Protein AF-A0A5K1DBJ1-F1 (afdb_monomer_lite)

pLDDT: mean 77.29, std 19.31, range [27.75, 97.06]

Organism: NCBI:txid210225

Foldseek 3Di:
DQVVLQVLLVVLLVQDPCCLVCLLVVLVVLLPDDFDPPPDPPDPDGSLRSSLSSLLSSCLRHVLSNLVNLLCQLLDLVHDLVSNLSSLVSLLSSLVCLLQPQPPPPPPPPPPPPDDDDDPDDDPPPDDDPDDPPQWADKDWDDDPDDPDPPDTDIDTDHDPDDDDDPDDPDDDDDDVPVVVVVPPNPNPRRNLVCLCSNQVSLLVPQPDDDVNDDCPPPSVVSVVSSLVSNVSSLVSCVPPPSSVVRVVSSVVVVVD

Structure (mmCIF, N/CA/C/O backbone):
data_AF-A0A5K1DBJ1-F1
#
_entry.id   AF-A0A5K1DBJ1-F1
#
loop_
_atom_site.group_PDB
_atom_site.id
_atom_site.type_symbol
_atom_site.label_atom_id
_atom_site.label_alt_id
_atom_site.label_comp_id
_atom_site.label_asym_id
_atom_site.label_entity_id
_atom_site.label_seq_id
_atom_site.pdbx_PDB_ins_code
_atom_site.Cartn_x
_atom_site.Cartn_y
_atom_site.Cartn_z
_atom_site.occupancy
_atom_site.B_iso_or_equiv
_atom_site.auth_seq_id
_atom_site.auth_comp_id
_atom_site.auth_asym_id
_atom_site.auth_atom_id
_atom_site.pdbx_PDB_model_num
ATOM 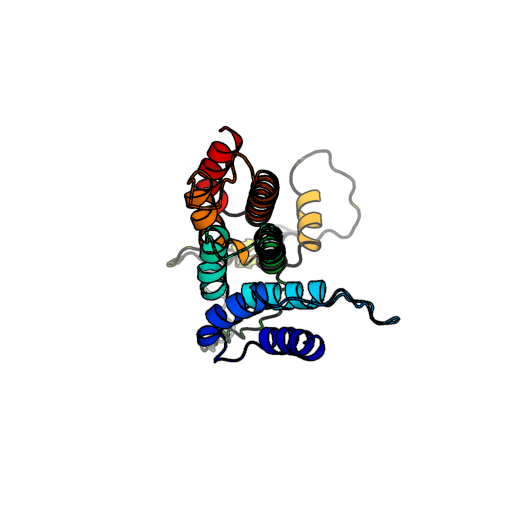1 N N . VAL A 1 1 ? 8.555 -23.357 -0.149 1.00 74.38 1 VAL A N 1
ATOM 2 C CA . VAL A 1 1 ? 7.935 -22.024 -0.358 1.00 74.38 1 VAL A CA 1
ATOM 3 C C . VAL A 1 1 ? 9.014 -20.953 -0.466 1.00 74.38 1 VAL A C 1
ATOM 5 O O . VAL A 1 1 ? 9.021 -20.213 -1.435 1.00 74.38 1 VAL A O 1
ATOM 8 N N . GLU A 1 2 ? 9.991 -20.966 0.432 1.00 75.75 2 GLU A N 1
ATOM 9 C CA . GLU A 1 2 ? 11.168 -20.077 0.513 1.00 75.75 2 GLU A CA 1
ATOM 10 C C . GLU A 1 2 ? 11.859 -19.787 -0.832 1.00 75.75 2 GLU A C 1
ATOM 12 O O . GLU A 1 2 ? 11.901 -18.645 -1.284 1.00 75.75 2 GLU A O 1
ATOM 17 N N . ARG A 1 3 ? 12.327 -20.828 -1.543 1.00 81.88 3 ARG A N 1
ATOM 18 C CA . ARG A 1 3 ? 12.974 -20.665 -2.861 1.00 81.88 3 ARG A CA 1
ATOM 19 C C . ARG A 1 3 ? 12.053 -20.021 -3.898 1.00 81.88 3 ARG A C 1
ATOM 21 O O . ARG A 1 3 ? 12.527 -19.280 -4.750 1.00 81.88 3 ARG A O 1
ATOM 28 N N . ALA A 1 4 ? 10.751 -20.295 -3.830 1.00 87.12 4 ALA A N 1
ATOM 29 C CA . ALA A 1 4 ? 9.783 -19.698 -4.744 1.00 87.12 4 ALA A CA 1
ATOM 30 C C . ALA A 1 4 ? 9.579 -18.206 -4.444 1.00 87.12 4 ALA A C 1
ATOM 32 O O . ALA A 1 4 ? 9.484 -17.432 -5.386 1.00 87.12 4 ALA A O 1
ATOM 33 N N . LEU A 1 5 ? 9.584 -17.792 -3.169 1.00 88.00 5 LEU A N 1
ATOM 34 C CA . LEU A 1 5 ? 9.505 -16.376 -2.782 1.00 88.00 5 LEU A CA 1
ATOM 35 C C . LEU A 1 5 ? 10.740 -15.593 -3.244 1.00 88.00 5 LEU A C 1
ATOM 37 O O . LEU A 1 5 ? 10.597 -14.527 -3.837 1.00 88.00 5 LEU A O 1
ATOM 41 N N . TYR A 1 6 ? 11.934 -16.159 -3.049 1.00 84.88 6 TYR A N 1
ATOM 42 C CA . TYR A 1 6 ? 13.182 -15.549 -3.516 1.00 84.88 6 TYR A CA 1
ATOM 43 C C . TYR A 1 6 ? 13.210 -15.374 -5.043 1.00 84.88 6 TYR A C 1
ATOM 45 O O . TYR A 1 6 ? 13.584 -14.326 -5.566 1.00 84.88 6 TYR A O 1
ATOM 53 N N . VAL A 1 7 ? 12.780 -16.399 -5.785 1.00 90.56 7 VAL A N 1
ATOM 54 C CA . VAL A 1 7 ? 12.699 -16.322 -7.249 1.00 90.56 7 VAL A CA 1
ATOM 55 C C . VAL A 1 7 ? 11.595 -15.359 -7.693 1.00 90.56 7 VAL A C 1
ATOM 57 O O . VAL A 1 7 ? 11.804 -14.618 -8.650 1.00 90.56 7 VAL A O 1
ATOM 60 N N . ALA A 1 8 ? 10.452 -15.324 -6.999 1.00 90.75 8 ALA A N 1
ATOM 61 C CA . ALA A 1 8 ? 9.341 -14.434 -7.324 1.00 90.75 8 ALA A CA 1
ATOM 62 C C . ALA A 1 8 ? 9.765 -12.963 -7.275 1.00 90.75 8 ALA A C 1
ATOM 64 O O . ALA A 1 8 ? 9.510 -12.240 -8.231 1.00 90.75 8 ALA A O 1
ATOM 65 N N . GLU A 1 9 ? 10.469 -12.535 -6.225 1.00 91.06 9 GLU A N 1
ATOM 66 C CA . GLU A 1 9 ? 10.997 -11.169 -6.125 1.00 91.06 9 GLU A CA 1
ATOM 67 C C . GLU A 1 9 ? 11.864 -10.803 -7.343 1.00 91.06 9 GLU A C 1
ATOM 69 O O . GLU A 1 9 ? 11.659 -9.763 -7.972 1.00 91.06 9 GLU A O 1
ATOM 74 N N . ASN A 1 10 ? 12.795 -11.684 -7.720 1.00 91.56 10 ASN A N 1
ATOM 75 C CA . ASN A 1 10 ? 13.690 -11.460 -8.856 1.00 91.56 10 ASN A CA 1
ATOM 76 C C . ASN A 1 10 ? 12.946 -11.422 -10.199 1.00 91.56 10 ASN A C 1
ATOM 78 O O . ASN A 1 10 ? 13.254 -10.583 -11.045 1.00 91.56 10 ASN A O 1
ATOM 82 N N . LEU A 1 11 ? 11.956 -12.297 -10.395 1.00 92.19 11 LEU A N 1
ATOM 83 C CA . LEU A 1 11 ? 11.128 -12.312 -11.604 1.00 92.19 11 LEU A CA 1
ATOM 84 C C . LEU A 1 11 ? 10.260 -11.058 -11.715 1.00 92.19 11 LEU A C 1
ATOM 86 O O . LEU A 1 11 ? 10.163 -10.482 -12.792 1.00 92.19 11 LEU A O 1
ATOM 90 N N . ILE A 1 12 ? 9.668 -10.608 -10.608 1.00 94.12 12 ILE A N 1
ATOM 91 C CA . ILE A 1 12 ? 8.855 -9.390 -10.576 1.00 94.12 12 ILE A CA 1
ATOM 92 C C . ILE A 1 12 ? 9.719 -8.177 -10.933 1.00 94.12 12 ILE A C 1
ATOM 94 O O . ILE A 1 12 ? 9.328 -7.383 -11.783 1.00 94.12 12 ILE A O 1
ATOM 98 N N . ARG A 1 13 ? 10.930 -8.068 -10.366 1.00 91.69 13 ARG A N 1
ATOM 99 C CA . ARG A 1 13 ? 11.861 -6.974 -10.698 1.00 91.69 13 ARG A CA 1
ATOM 100 C C . ARG A 1 13 ? 12.391 -7.019 -12.130 1.00 91.69 13 ARG A C 1
ATOM 102 O O . ARG A 1 13 ? 12.793 -5.980 -12.647 1.00 91.69 13 ARG A O 1
ATOM 109 N N . ALA A 1 14 ? 12.388 -8.186 -12.773 1.00 91.31 14 ALA A N 1
ATOM 110 C CA . ALA A 1 14 ? 12.682 -8.292 -14.199 1.00 91.31 14 ALA A CA 1
ATOM 111 C C . ALA A 1 14 ? 11.562 -7.708 -15.086 1.00 91.31 14 ALA A C 1
ATOM 113 O O . ALA A 1 14 ? 11.791 -7.530 -16.278 1.00 91.31 14 ALA A O 1
ATOM 114 N N . ALA A 1 15 ? 10.397 -7.387 -14.502 1.00 86.88 15 ALA A N 1
ATOM 115 C CA . ALA A 1 15 ? 9.249 -6.736 -15.131 1.00 86.88 15 ALA A CA 1
ATOM 116 C C . ALA A 1 15 ? 8.837 -7.370 -16.478 1.00 86.88 15 ALA A C 1
ATOM 118 O O . ALA A 1 15 ? 8.924 -6.712 -17.515 1.00 86.88 15 ALA A O 1
ATOM 119 N N . PRO A 1 16 ? 8.406 -8.648 -16.492 1.00 90.44 16 PRO A N 1
ATOM 120 C CA . PRO A 1 16 ? 7.944 -9.293 -17.716 1.00 90.44 16 PRO A CA 1
ATOM 121 C C . PRO A 1 16 ? 6.638 -8.660 -18.217 1.00 90.44 16 PRO A C 1
ATOM 123 O O . PRO A 1 16 ? 5.791 -8.261 -17.418 1.00 90.44 16 PRO A O 1
ATOM 126 N N . ASP A 1 17 ? 6.440 -8.638 -19.536 1.00 88.44 17 ASP A N 1
ATOM 127 C CA . ASP A 1 17 ? 5.293 -7.976 -20.185 1.00 88.44 17 ASP A CA 1
ATOM 128 C C . ASP A 1 17 ? 3.924 -8.513 -19.714 1.00 88.44 17 ASP A C 1
ATOM 130 O O . ASP A 1 17 ? 2.928 -7.791 -19.669 1.00 88.44 17 ASP A O 1
ATOM 134 N N . GLU A 1 18 ? 3.869 -9.787 -19.321 1.00 91.38 18 GLU A N 1
ATOM 135 C CA . GLU A 1 18 ? 2.649 -10.454 -18.851 1.00 91.38 18 GLU A CA 1
ATOM 136 C C . GLU A 1 18 ? 2.296 -10.124 -17.389 1.00 91.38 18 GLU A C 1
ATOM 138 O O . GLU A 1 18 ? 1.180 -10.412 -16.947 1.00 91.38 18 GLU A O 1
ATOM 143 N N . LEU A 1 19 ? 3.217 -9.505 -16.632 1.00 91.81 19 LEU A N 1
ATOM 144 C CA . LEU A 1 19 ? 3.073 -9.291 -15.189 1.00 91.81 19 LEU A CA 1
ATOM 145 C C . LEU A 1 19 ? 1.799 -8.519 -14.844 1.00 91.81 19 LEU A C 1
ATOM 147 O O . LEU A 1 19 ? 1.114 -8.886 -13.895 1.00 91.81 19 LEU A O 1
ATOM 151 N N . GLN A 1 20 ? 1.446 -7.505 -15.634 1.00 90.56 20 GLN A N 1
ATOM 152 C CA . GLN A 1 20 ? 0.263 -6.669 -15.407 1.00 90.56 20 GLN A CA 1
ATOM 153 C C . GLN A 1 20 ? -1.047 -7.474 -15.333 1.00 90.56 20 GLN A C 1
ATOM 155 O O . GLN A 1 20 ? -1.938 -7.135 -14.561 1.00 90.56 20 GLN A O 1
ATOM 160 N N . TYR A 1 21 ? -1.158 -8.579 -16.080 1.00 92.56 21 TYR A N 1
ATOM 161 C CA . TYR A 1 21 ? -2.373 -9.400 -16.104 1.00 92.56 21 TYR A CA 1
ATOM 162 C C . TYR A 1 21 ? -2.473 -10.346 -14.905 1.00 92.56 21 TYR A C 1
ATOM 164 O O . TYR A 1 21 ? -3.573 -10.726 -14.513 1.00 92.56 21 TYR A O 1
ATOM 172 N N . VAL A 1 22 ? -1.332 -10.721 -14.321 1.00 94.12 22 VAL A N 1
ATOM 173 C CA . VAL A 1 22 ? -1.245 -11.686 -13.211 1.00 94.12 22 VAL A CA 1
ATOM 174 C C . VAL A 1 22 ? -1.008 -10.986 -11.867 1.00 94.12 22 VAL A C 1
ATOM 176 O O . VAL A 1 22 ? -1.207 -11.585 -10.813 1.00 94.12 22 VAL A O 1
ATOM 179 N N . ALA A 1 23 ? -0.624 -9.705 -11.874 1.00 94.25 23 ALA A N 1
ATOM 180 C CA . ALA A 1 23 ? -0.226 -8.948 -10.689 1.00 94.25 23 ALA A CA 1
ATOM 181 C C . ALA A 1 23 ? -1.285 -8.968 -9.580 1.00 94.25 23 ALA A C 1
ATOM 183 O O . ALA A 1 23 ? -0.941 -9.164 -8.415 1.00 94.25 23 ALA A O 1
ATOM 184 N N . GLY A 1 24 ? -2.567 -8.825 -9.924 1.00 94.50 24 GLY A N 1
ATOM 185 C CA . GLY A 1 24 ? -3.649 -8.854 -8.939 1.00 94.50 24 GLY A CA 1
ATOM 186 C C . GLY A 1 24 ? -3.772 -10.206 -8.223 1.00 94.50 24 GLY A C 1
ATOM 187 O O . GLY A 1 24 ? -3.809 -10.266 -6.990 1.00 94.50 24 GLY A O 1
ATOM 188 N N . ASP A 1 25 ? -3.773 -11.301 -8.984 1.00 95.25 25 ASP A N 1
ATOM 189 C CA . ASP A 1 25 ? -3.854 -12.658 -8.432 1.00 95.25 25 ASP A CA 1
ATOM 190 C C . ASP A 1 25 ? -2.592 -13.020 -7.643 1.00 95.25 25 ASP A C 1
ATOM 192 O O . ASP A 1 25 ? -2.678 -13.625 -6.571 1.00 95.25 25 ASP A O 1
ATOM 196 N N . LEU A 1 26 ? -1.424 -12.589 -8.126 1.00 94.94 26 LEU A N 1
ATOM 197 C CA . LEU A 1 26 ? -0.148 -12.780 -7.448 1.00 94.94 26 LEU A CA 1
ATOM 198 C C . LEU A 1 26 ? -0.097 -12.021 -6.116 1.00 94.94 26 LEU A C 1
ATOM 200 O O . LEU A 1 26 ? 0.307 -12.601 -5.109 1.00 94.94 26 LEU A O 1
ATOM 204 N N . ALA A 1 27 ? -0.561 -10.767 -6.076 1.00 95.69 27 ALA A N 1
ATOM 205 C CA . ALA A 1 27 ? -0.650 -9.980 -4.846 1.00 95.69 27 ALA A CA 1
ATOM 206 C C . ALA A 1 27 ? -1.534 -10.682 -3.808 1.00 95.69 27 ALA A C 1
ATOM 208 O O . ALA A 1 27 ? -1.134 -10.862 -2.656 1.00 95.69 27 ALA A O 1
ATOM 209 N N . LYS A 1 28 ? -2.712 -11.155 -4.231 1.00 95.62 28 LYS A N 1
ATOM 210 C CA . LYS A 1 28 ? -3.626 -11.907 -3.367 1.00 95.62 28 LYS A CA 1
ATOM 211 C C . LYS A 1 28 ? -2.985 -13.196 -2.856 1.00 95.62 28 LYS A C 1
ATOM 213 O O . LYS A 1 28 ? -3.042 -13.470 -1.658 1.00 95.62 28 LYS A O 1
ATOM 218 N N . ALA A 1 29 ? -2.357 -13.975 -3.735 1.00 94.94 29 ALA A N 1
ATOM 219 C CA . ALA A 1 29 ? -1.686 -15.213 -3.356 1.00 94.94 29 ALA A CA 1
ATOM 220 C C . ALA A 1 29 ? -0.581 -14.957 -2.321 1.00 94.94 29 ALA A C 1
ATOM 222 O O . ALA A 1 29 ? -0.574 -15.606 -1.277 1.00 94.94 29 ALA A O 1
ATOM 223 N N . LEU A 1 30 ? 0.291 -13.971 -2.564 1.00 94.69 30 LEU A N 1
ATOM 224 C CA . LEU A 1 30 ? 1.404 -13.608 -1.682 1.00 94.69 30 LEU A CA 1
ATOM 225 C C . LEU A 1 30 ? 0.944 -13.158 -0.287 1.00 94.69 30 LEU A C 1
ATOM 227 O O . LEU A 1 30 ? 1.565 -13.547 0.699 1.00 94.69 30 LEU A O 1
ATOM 231 N N . VAL A 1 31 ? -0.162 -12.413 -0.175 1.00 95.00 31 VAL A N 1
ATOM 232 C CA . VAL A 1 31 ? -0.743 -12.018 1.128 1.00 95.00 31 VAL A CA 1
ATOM 233 C C . VAL A 1 31 ? -1.240 -13.229 1.927 1.00 95.00 31 VAL A C 1
ATOM 235 O O . VAL A 1 31 ? -1.134 -13.264 3.157 1.00 95.00 31 VAL A O 1
ATOM 238 N N . HIS A 1 32 ? -1.785 -14.238 1.245 1.00 93.06 32 HIS A N 1
ATOM 239 C CA . HIS A 1 32 ? -2.303 -15.443 1.892 1.00 93.06 32 HIS A CA 1
ATOM 240 C C . HIS A 1 32 ? -1.239 -16.520 2.145 1.00 93.06 32 HIS A C 1
ATOM 242 O O . HIS A 1 32 ? -1.510 -17.457 2.901 1.00 93.06 32 HIS A O 1
ATOM 248 N N . VAL A 1 33 ? -0.034 -16.396 1.575 1.00 91.38 33 VAL A N 1
ATOM 249 C CA . VAL A 1 33 ? 1.065 -17.329 1.847 1.00 91.38 33 VAL A CA 1
ATOM 250 C C . VAL A 1 33 ? 1.450 -17.271 3.326 1.00 91.38 33 VAL A C 1
ATOM 252 O O . VAL A 1 33 ? 1.866 -16.237 3.857 1.00 91.38 33 VAL A O 1
ATOM 255 N N . ARG A 1 34 ? 1.337 -18.423 3.992 1.00 85.31 34 ARG A N 1
ATOM 256 C CA . ARG A 1 34 ? 1.860 -18.646 5.341 1.00 85.31 34 ARG A CA 1
ATOM 257 C C . ARG A 1 34 ? 3.336 -19.017 5.225 1.00 85.31 34 ARG A C 1
ATOM 259 O O . ARG A 1 34 ? 3.672 -19.989 4.550 1.00 85.31 34 ARG A O 1
ATOM 266 N N . CYS A 1 35 ? 4.193 -18.226 5.856 1.00 79.88 35 CYS A N 1
ATOM 267 C CA . CYS A 1 35 ? 5.606 -18.543 6.014 1.00 79.88 35 CYS A CA 1
ATOM 268 C C . CYS A 1 35 ? 5.779 -19.345 7.307 1.00 79.88 35 CYS A C 1
ATOM 270 O O . CYS A 1 35 ? 5.042 -19.130 8.268 1.00 79.88 35 CYS A O 1
ATOM 272 N N . SER A 1 36 ? 6.700 -20.301 7.306 1.00 73.25 36 SER A N 1
ATOM 273 C CA . SER A 1 36 ? 7.070 -21.050 8.504 1.00 73.25 36 SER A CA 1
ATOM 274 C C . SER A 1 36 ? 8.158 -20.302 9.266 1.00 73.25 36 SER A C 1
ATOM 276 O O . SER A 1 36 ? 9.143 -19.897 8.663 1.00 73.25 36 SER A O 1
ATOM 278 N N . ASP A 1 37 ? 8.035 -20.207 10.590 1.00 61.56 37 ASP A N 1
ATOM 279 C CA . ASP A 1 37 ? 9.034 -19.566 11.468 1.00 61.56 37 ASP A CA 1
ATOM 280 C C . ASP A 1 37 ? 10.301 -20.415 11.684 1.00 61.56 37 ASP A C 1
ATOM 282 O O . ASP A 1 37 ? 11.085 -20.166 12.602 1.00 61.56 37 ASP A O 1
ATOM 286 N N . ILE A 1 38 ? 10.506 -21.460 10.878 1.00 60.12 38 ILE A N 1
ATOM 287 C CA . ILE A 1 38 ? 11.668 -22.337 11.001 1.00 60.12 38 ILE A CA 1
ATOM 288 C C . ILE A 1 38 ? 12.841 -21.617 10.343 1.00 60.12 38 ILE A C 1
ATOM 290 O O . ILE A 1 38 ? 13.174 -21.862 9.189 1.00 60.12 38 ILE A O 1
ATOM 294 N N . ALA A 1 39 ? 13.454 -20.701 11.089 1.00 57.84 39 ALA A N 1
ATOM 295 C CA . ALA A 1 39 ? 14.732 -20.124 10.717 1.00 57.84 39 ALA A CA 1
ATOM 296 C C . ALA A 1 39 ? 15.763 -21.258 10.678 1.00 57.84 39 ALA A C 1
ATOM 298 O O . ALA A 1 39 ? 16.196 -21.766 11.714 1.00 57.84 39 ALA A O 1
ATOM 299 N N . VAL A 1 40 ? 16.116 -21.699 9.473 1.00 58.44 40 VAL A N 1
ATOM 300 C CA . VAL A 1 40 ? 17.250 -22.596 9.275 1.00 58.44 40 VAL A CA 1
ATOM 301 C C . VAL A 1 40 ? 18.500 -21.824 9.694 1.00 58.44 40 VAL A C 1
ATOM 303 O O . VAL A 1 40 ? 18.749 -20.725 9.196 1.00 58.44 40 VAL A O 1
ATOM 306 N N . GLU A 1 41 ? 19.263 -22.368 10.644 1.00 50.38 41 GLU A N 1
ATOM 307 C CA . GLU A 1 41 ? 20.506 -21.756 11.118 1.00 50.38 41 GLU A CA 1
ATOM 308 C C . GLU A 1 41 ? 21.426 -21.446 9.922 1.00 50.38 41 GLU A C 1
ATOM 310 O O . GLU A 1 41 ? 21.911 -22.355 9.248 1.00 50.38 41 GLU A O 1
ATOM 315 N N . GLY A 1 42 ? 21.640 -20.155 9.641 1.00 62.12 42 GLY A N 1
ATOM 316 C CA . GLY A 1 42 ? 22.514 -19.677 8.564 1.00 62.12 42 GLY A CA 1
ATOM 317 C C . GLY A 1 42 ? 21.842 -18.854 7.459 1.00 62.12 42 GLY A C 1
ATOM 318 O O . GLY A 1 42 ? 22.565 -18.261 6.662 1.00 62.12 42 GLY A O 1
ATOM 319 N N . GLU A 1 43 ? 20.508 -18.760 7.402 1.00 60.22 43 GLU A N 1
ATOM 320 C CA . GLU A 1 43 ? 19.835 -17.808 6.502 1.00 60.22 43 GLU A CA 1
ATOM 321 C C . GLU A 1 43 ? 19.612 -16.450 7.189 1.00 60.22 43 GLU A C 1
ATOM 323 O O . GLU A 1 43 ? 18.963 -16.359 8.228 1.00 60.22 43 GLU A O 1
ATOM 328 N N . GLU A 1 44 ? 20.163 -15.380 6.602 1.00 60.16 44 GLU A N 1
ATOM 329 C CA . GLU A 1 44 ? 20.104 -14.015 7.156 1.00 60.16 44 GLU A CA 1
ATOM 330 C C . GLU A 1 44 ? 18.730 -13.341 6.980 1.00 60.16 44 GLU A C 1
ATOM 332 O O . GLU A 1 44 ? 18.414 -12.395 7.700 1.00 60.16 44 GLU A O 1
ATOM 337 N N . GLU A 1 45 ? 17.899 -13.821 6.049 1.00 67.25 45 GLU A N 1
ATOM 338 C CA . GLU A 1 45 ? 16.591 -13.231 5.746 1.00 67.25 45 GLU A CA 1
ATOM 339 C C . GLU A 1 45 ? 15.451 -14.205 6.035 1.00 67.25 45 GLU A C 1
ATOM 341 O O . GLU A 1 45 ? 15.355 -15.271 5.423 1.00 67.25 45 GLU A O 1
ATOM 346 N N . SER A 1 46 ? 14.547 -13.798 6.930 1.00 84.00 46 SER A N 1
ATOM 347 C CA . SER A 1 46 ? 13.334 -14.559 7.240 1.00 84.00 46 SER A CA 1
ATOM 348 C C . SER A 1 46 ? 12.438 -14.679 6.004 1.00 84.00 46 SER A C 1
ATOM 350 O O . SER A 1 46 ? 12.312 -13.745 5.207 1.00 84.00 46 SER A O 1
ATOM 352 N N . ASP A 1 47 ? 11.745 -15.806 5.858 1.00 83.81 47 ASP A N 1
ATOM 353 C CA . ASP A 1 47 ? 10.769 -16.013 4.785 1.00 83.81 47 ASP A CA 1
ATOM 354 C C . ASP A 1 47 ? 9.673 -14.946 4.754 1.00 83.81 47 ASP A C 1
ATOM 356 O O . ASP A 1 47 ? 9.142 -14.615 3.691 1.00 83.81 47 ASP A O 1
ATOM 360 N N . GLU A 1 48 ? 9.337 -14.374 5.910 1.00 86.94 48 GLU A N 1
ATOM 361 C CA . GLU A 1 48 ? 8.401 -13.257 5.993 1.00 86.94 48 GLU A CA 1
ATOM 362 C C . GLU A 1 48 ? 8.940 -12.002 5.304 1.00 86.94 48 GLU A C 1
ATOM 364 O O . GLU A 1 48 ? 8.189 -11.307 4.616 1.00 86.94 48 GLU A O 1
ATOM 369 N N . GLN A 1 49 ? 10.245 -11.750 5.433 1.00 88.75 49 GLN A N 1
ATOM 370 C CA . GLN A 1 49 ? 10.922 -10.629 4.785 1.00 88.75 49 GLN A CA 1
ATOM 371 C C . GLN A 1 49 ? 10.997 -10.852 3.275 1.00 88.75 49 GLN A C 1
ATOM 373 O O . GLN A 1 49 ? 10.703 -9.932 2.516 1.00 88.75 49 GLN A O 1
ATOM 378 N N . LYS A 1 50 ? 11.296 -12.077 2.819 1.00 90.31 50 LYS A N 1
ATOM 379 C CA . LYS A 1 50 ? 11.268 -12.431 1.386 1.00 90.31 50 LYS A CA 1
ATOM 380 C C . LYS A 1 50 ? 9.866 -12.218 0.795 1.00 90.31 50 LYS A C 1
ATOM 382 O O . LYS A 1 50 ? 9.723 -11.636 -0.279 1.00 90.31 50 LYS A O 1
ATOM 387 N N . ARG A 1 51 ? 8.810 -12.616 1.521 1.00 92.94 51 ARG A N 1
ATOM 388 C CA . ARG A 1 51 ? 7.405 -12.358 1.142 1.00 92.94 51 ARG A CA 1
ATOM 389 C C . ARG A 1 51 ? 7.113 -10.859 1.034 1.00 92.94 51 ARG A C 1
ATOM 391 O O . ARG A 1 51 ? 6.526 -10.432 0.043 1.00 92.94 51 ARG A O 1
ATOM 398 N N . GLN A 1 52 ? 7.518 -10.071 2.030 1.00 93.81 52 GLN A N 1
ATOM 399 C CA . GLN A 1 52 ? 7.330 -8.619 2.027 1.00 93.81 52 GLN A CA 1
ATOM 400 C C . GLN A 1 52 ? 8.063 -7.967 0.852 1.00 93.81 52 GLN A C 1
ATOM 402 O O . GLN A 1 52 ? 7.446 -7.225 0.098 1.00 93.81 52 GLN A O 1
ATOM 407 N N . LYS A 1 53 ? 9.335 -8.301 0.622 1.00 93.19 53 LYS A N 1
ATOM 408 C CA . LYS A 1 53 ? 10.117 -7.765 -0.500 1.00 93.19 53 LYS A CA 1
ATOM 409 C C . LYS A 1 53 ? 9.517 -8.104 -1.863 1.00 93.19 53 LYS A C 1
ATOM 411 O O . LYS A 1 53 ? 9.471 -7.237 -2.732 1.00 93.19 53 LYS A O 1
ATOM 416 N N . ALA A 1 54 ? 9.014 -9.327 -2.047 1.00 95.25 54 ALA A N 1
ATOM 417 C CA . ALA A 1 54 ? 8.323 -9.715 -3.276 1.00 95.25 54 ALA A CA 1
ATOM 418 C C . ALA A 1 54 ? 7.046 -8.886 -3.504 1.00 95.25 54 ALA A C 1
ATOM 420 O O . ALA A 1 54 ? 6.801 -8.421 -4.617 1.00 95.25 54 ALA A O 1
ATOM 421 N N . LEU A 1 55 ? 6.255 -8.655 -2.450 1.00 95.81 55 LEU A N 1
ATOM 422 C CA . LEU A 1 55 ? 5.071 -7.794 -2.507 1.00 95.81 55 LEU A CA 1
ATOM 423 C C . LEU A 1 55 ? 5.428 -6.328 -2.798 1.00 95.81 55 LEU A C 1
ATOM 425 O O . LEU A 1 55 ? 4.767 -5.691 -3.614 1.00 95.81 55 LEU A O 1
ATOM 429 N N . VAL A 1 56 ? 6.486 -5.800 -2.182 1.00 96.06 56 VAL A N 1
ATOM 430 C CA . VAL A 1 56 ? 6.957 -4.428 -2.419 1.00 96.06 56 VAL A CA 1
ATOM 431 C C . VAL A 1 56 ? 7.436 -4.261 -3.866 1.00 96.06 56 VAL A C 1
ATOM 433 O O . VAL A 1 56 ? 7.016 -3.325 -4.545 1.00 96.06 56 VAL A O 1
ATOM 436 N N . ALA A 1 57 ? 8.221 -5.211 -4.385 1.00 94.81 57 ALA A N 1
ATOM 437 C CA . ALA A 1 57 ? 8.644 -5.221 -5.787 1.00 94.81 57 ALA A CA 1
ATOM 438 C C . ALA A 1 57 ? 7.448 -5.243 -6.759 1.00 94.81 57 ALA A C 1
ATOM 440 O O . ALA A 1 57 ? 7.503 -4.628 -7.828 1.00 94.81 57 ALA A O 1
ATOM 441 N N . LEU A 1 58 ? 6.354 -5.917 -6.384 1.00 95.31 58 LEU A N 1
ATOM 442 C CA . LEU A 1 58 ? 5.126 -5.963 -7.177 1.00 95.31 58 LEU A CA 1
ATOM 443 C C . LEU A 1 58 ? 4.414 -4.608 -7.196 1.00 95.31 58 LEU A C 1
ATOM 445 O O . LEU A 1 58 ? 4.026 -4.147 -8.268 1.00 95.31 58 LEU A O 1
ATOM 449 N N . VAL A 1 59 ? 4.310 -3.948 -6.038 1.00 95.19 59 VAL A N 1
ATOM 450 C CA . VAL A 1 59 ? 3.745 -2.593 -5.916 1.00 95.19 59 VAL A CA 1
ATOM 451 C C . VAL A 1 59 ? 4.576 -1.568 -6.689 1.00 95.19 59 VAL A C 1
ATOM 453 O O . VAL A 1 59 ? 4.016 -0.674 -7.319 1.00 95.19 59 VAL A O 1
ATOM 456 N N . PHE A 1 60 ? 5.902 -1.709 -6.696 1.00 92.81 60 PHE A N 1
ATOM 457 C CA . PHE A 1 60 ? 6.781 -0.846 -7.482 1.00 92.81 60 PHE A CA 1
ATOM 458 C C . PHE A 1 60 ? 6.607 -1.040 -8.999 1.00 92.81 60 PHE A C 1
ATOM 460 O O . PHE A 1 60 ? 6.612 -0.061 -9.747 1.00 92.81 60 PHE A O 1
ATOM 467 N N . SER A 1 61 ? 6.454 -2.288 -9.454 1.00 92.44 61 SER A N 1
ATOM 468 C CA . SER A 1 61 ? 6.400 -2.629 -10.885 1.00 92.44 61 SER A CA 1
ATOM 469 C C . SER A 1 61 ? 5.022 -2.369 -11.506 1.00 92.44 61 SER A C 1
ATOM 471 O O . SER A 1 61 ? 4.936 -1.783 -12.584 1.00 92.44 61 SER A O 1
ATOM 473 N N . CYS A 1 62 ? 3.950 -2.770 -10.815 1.00 93.56 62 CYS A N 1
ATOM 474 C CA . CYS A 1 62 ? 2.554 -2.657 -11.259 1.00 93.56 62 CYS A CA 1
ATOM 475 C C . CYS A 1 62 ? 1.687 -2.056 -10.133 1.00 93.56 62 CYS A C 1
ATOM 477 O O . CYS A 1 62 ? 0.960 -2.784 -9.442 1.00 93.56 62 CYS A O 1
ATOM 479 N N . PRO A 1 63 ? 1.784 -0.736 -9.883 1.00 93.25 63 PRO A N 1
ATOM 480 C CA . PRO A 1 63 ? 1.132 -0.103 -8.742 1.00 93.25 63 PRO A CA 1
ATOM 481 C C . PRO A 1 63 ? -0.395 -0.172 -8.822 1.00 93.25 63 PRO A C 1
ATOM 483 O O . PRO A 1 63 ? -1.025 -0.529 -7.839 1.00 93.25 63 PRO A O 1
ATOM 486 N N . PHE A 1 64 ? -1.032 0.117 -9.958 1.00 93.94 64 PHE A N 1
ATOM 487 C CA . PHE A 1 64 ? -2.500 0.197 -10.002 1.00 93.94 64 PHE A CA 1
ATOM 488 C C . PHE A 1 64 ? -3.181 -1.151 -9.741 1.00 93.94 64 PHE A C 1
ATOM 490 O O . PHE A 1 64 ? -4.115 -1.229 -8.943 1.00 93.94 64 PHE A O 1
ATOM 497 N N . GLU A 1 65 ? -2.686 -2.212 -10.372 1.00 94.31 65 GLU A N 1
ATOM 498 C CA . GLU A 1 65 ? -3.237 -3.562 -10.283 1.00 94.31 65 GLU A CA 1
ATOM 499 C C . GLU A 1 65 ? -3.041 -4.150 -8.882 1.00 94.31 65 GLU A C 1
ATOM 501 O O . GLU A 1 65 ? -3.953 -4.754 -8.315 1.00 94.31 65 GLU A O 1
ATOM 506 N N . SER A 1 66 ? -1.860 -3.941 -8.293 1.00 94.75 66 SER A N 1
ATOM 507 C CA . SER A 1 66 ? -1.565 -4.406 -6.936 1.00 94.75 66 SER A CA 1
ATOM 508 C C . SER A 1 66 ? -2.322 -3.601 -5.872 1.00 94.75 66 SER A C 1
ATOM 510 O O . SER A 1 66 ? -2.889 -4.196 -4.954 1.00 94.75 66 SER A O 1
ATOM 512 N N . LEU A 1 67 ? -2.402 -2.270 -6.001 1.00 94.88 67 LEU A N 1
ATOM 513 C CA . LEU A 1 67 ? -3.117 -1.399 -5.062 1.00 94.88 67 LEU A CA 1
ATOM 514 C C . LEU A 1 67 ? -4.613 -1.697 -5.021 1.00 94.88 67 LEU A C 1
ATOM 516 O O . LEU A 1 67 ? -5.187 -1.758 -3.932 1.00 94.88 67 LEU A O 1
ATOM 520 N N . ASP A 1 68 ? -5.243 -1.910 -6.178 1.00 94.25 68 ASP A N 1
ATOM 521 C CA . ASP A 1 68 ? -6.668 -2.235 -6.252 1.00 94.25 68 ASP A CA 1
ATOM 522 C C . ASP A 1 68 ? -6.997 -3.506 -5.450 1.00 94.25 68 ASP A C 1
ATOM 524 O O . ASP A 1 68 ? -7.962 -3.538 -4.685 1.00 94.25 68 ASP A O 1
ATOM 528 N N . VAL A 1 69 ? -6.151 -4.536 -5.537 1.00 95.62 69 VAL A N 1
ATOM 529 C CA . VAL A 1 69 ? -6.333 -5.779 -4.776 1.00 95.62 69 VAL A CA 1
ATOM 530 C C . VAL A 1 69 ? -5.996 -5.598 -3.294 1.00 95.62 69 VAL A C 1
ATOM 532 O O . VAL A 1 69 ? -6.788 -5.990 -2.435 1.00 95.62 69 VAL A O 1
ATOM 535 N N . LEU A 1 70 ? -4.852 -4.991 -2.968 1.00 95.50 70 LEU A N 1
ATOM 536 C CA . LEU A 1 70 ? -4.385 -4.834 -1.585 1.00 95.50 70 LEU A CA 1
ATOM 537 C C . LEU A 1 70 ? -5.333 -3.968 -0.744 1.00 95.50 70 LEU A C 1
ATOM 539 O O . LEU A 1 70 ? -5.655 -4.323 0.391 1.00 95.50 70 LEU A O 1
ATOM 543 N N . THR A 1 71 ? -5.839 -2.868 -1.303 1.00 93.88 71 THR A N 1
ATOM 544 C CA . THR A 1 71 ? -6.777 -1.976 -0.601 1.00 93.88 71 THR A CA 1
ATOM 545 C C . THR A 1 71 ? -8.142 -2.632 -0.381 1.00 93.88 71 THR A C 1
ATOM 547 O O . THR A 1 71 ? -8.733 -2.474 0.688 1.00 93.88 71 THR A O 1
ATOM 550 N N . LYS A 1 72 ? -8.623 -3.451 -1.328 1.00 93.12 72 LYS A N 1
ATOM 551 C CA . LYS A 1 72 ? -9.830 -4.277 -1.137 1.00 93.12 72 LYS A CA 1
ATOM 552 C C . LYS A 1 72 ? -9.634 -5.333 -0.051 1.00 93.12 72 LYS A C 1
ATOM 554 O O . LYS A 1 72 ? -10.548 -5.572 0.738 1.00 93.12 72 LYS A O 1
ATOM 559 N N . LEU A 1 73 ? -8.456 -5.960 0.008 1.00 93.94 73 LEU A N 1
ATOM 560 C CA . LEU A 1 73 ? -8.121 -6.954 1.032 1.00 93.94 73 LEU A CA 1
ATOM 561 C C . LEU A 1 73 ? -8.020 -6.338 2.434 1.00 93.94 73 LEU A C 1
ATOM 563 O O . LEU A 1 73 ? -8.453 -6.976 3.391 1.00 93.94 73 LEU A O 1
ATOM 567 N N . LEU A 1 74 ? -7.537 -5.097 2.560 1.00 92.56 74 LEU A N 1
ATOM 568 C CA . LEU A 1 74 ? -7.423 -4.388 3.842 1.00 92.56 74 LEU A CA 1
ATOM 569 C C . LEU A 1 74 ? -8.759 -4.343 4.610 1.00 92.56 74 LEU A C 1
ATOM 571 O O . LEU A 1 74 ? -8.802 -4.639 5.806 1.00 92.56 74 LEU A O 1
ATOM 575 N N . TYR A 1 75 ? -9.854 -4.034 3.910 1.00 91.00 75 TYR A N 1
ATOM 576 C CA . TYR A 1 75 ? -11.211 -3.963 4.471 1.00 91.00 75 TYR A CA 1
ATOM 577 C C . TYR A 1 75 ? -12.017 -5.261 4.315 1.00 91.00 75 TYR A C 1
ATOM 579 O O . TYR A 1 75 ? -13.186 -5.321 4.700 1.00 91.00 75 TYR A O 1
ATOM 587 N N . SER A 1 76 ? -11.418 -6.309 3.744 1.00 91.44 76 SER A N 1
ATOM 588 C CA . SER A 1 76 ? -12.077 -7.600 3.552 1.00 91.44 76 SER A CA 1
ATOM 589 C C . SER A 1 76 ? -12.188 -8.366 4.876 1.00 91.44 76 SER A C 1
ATOM 591 O O . SER A 1 76 ? -11.246 -8.339 5.673 1.00 91.44 76 SER A O 1
ATOM 593 N N . PRO A 1 77 ? -13.278 -9.122 5.106 1.00 88.69 77 PRO A N 1
ATOM 594 C CA . PRO A 1 77 ? -13.384 -10.027 6.252 1.00 88.69 77 PRO A CA 1
ATOM 595 C C . PRO A 1 77 ? -12.457 -11.251 6.154 1.00 88.69 77 PRO A C 1
ATOM 597 O O . PRO A 1 77 ? -12.252 -11.937 7.148 1.00 88.69 77 PRO A O 1
ATOM 600 N N . ASN A 1 78 ? -11.881 -11.535 4.980 1.00 88.88 78 ASN A N 1
ATOM 601 C CA . ASN A 1 78 ? -11.117 -12.763 4.710 1.00 88.88 78 ASN A CA 1
ATOM 602 C C . ASN A 1 78 ? -9.638 -12.690 5.131 1.00 88.88 78 ASN A C 1
ATOM 604 O O . ASN A 1 78 ? -8.826 -13.502 4.685 1.00 88.88 78 ASN A O 1
ATOM 608 N N . VAL A 1 79 ? -9.271 -11.671 5.905 1.00 91.88 79 VAL A N 1
ATOM 609 C CA . VAL A 1 79 ? -7.885 -11.311 6.208 1.00 91.88 79 VAL A CA 1
ATOM 610 C C . VAL A 1 79 ? -7.735 -11.113 7.715 1.00 91.88 79 VAL A C 1
ATOM 612 O O . VAL A 1 79 ? -8.607 -10.527 8.361 1.00 91.88 79 VAL A O 1
ATOM 615 N N . ASP A 1 80 ? -6.629 -11.594 8.277 1.00 91.88 80 ASP A N 1
ATOM 616 C CA . ASP A 1 80 ? -6.317 -11.454 9.704 1.00 91.88 80 ASP A CA 1
ATOM 617 C C . ASP A 1 80 ? -5.634 -10.108 10.010 1.00 91.88 80 ASP A C 1
ATOM 619 O O . ASP A 1 80 ? -5.090 -9.450 9.122 1.00 91.88 80 ASP A O 1
ATOM 623 N N . ILE A 1 81 ? -5.577 -9.713 11.287 1.00 92.12 81 ILE A N 1
ATOM 624 C CA . ILE A 1 81 ? -4.888 -8.483 11.729 1.00 92.12 81 ILE A CA 1
ATOM 625 C C . ILE A 1 81 ? -3.426 -8.458 11.255 1.00 92.12 81 ILE A C 1
ATOM 627 O O . ILE A 1 81 ? -2.989 -7.457 10.692 1.00 92.12 81 ILE A O 1
ATOM 631 N N . SER A 1 82 ? -2.686 -9.563 11.401 1.00 92.56 82 SER A N 1
ATOM 632 C CA . SER A 1 82 ? -1.284 -9.646 10.963 1.00 92.56 82 SER A CA 1
ATOM 633 C C . SER A 1 82 ? -1.127 -9.428 9.458 1.00 92.56 82 SER A C 1
ATOM 635 O O . SER A 1 82 ? -0.187 -8.775 9.019 1.00 92.56 82 SER A O 1
ATOM 637 N N . GLN A 1 83 ? -2.072 -9.925 8.657 1.00 94.62 83 GLN A N 1
ATOM 638 C CA . GLN A 1 83 ? -2.062 -9.722 7.209 1.00 94.62 83 GLN A CA 1
ATOM 639 C C . GLN A 1 83 ? -2.443 -8.287 6.834 1.00 94.62 83 GLN A C 1
ATOM 641 O O . GLN A 1 83 ? -1.858 -7.735 5.910 1.00 94.62 83 GLN A O 1
ATOM 646 N N . ARG A 1 84 ? -3.366 -7.645 7.564 1.00 94.88 84 ARG A N 1
ATOM 647 C CA . ARG A 1 84 ? -3.651 -6.210 7.382 1.00 94.88 84 ARG A CA 1
ATOM 648 C C . ARG A 1 84 ? -2.423 -5.357 7.680 1.00 94.88 84 ARG A C 1
ATOM 650 O O . ARG A 1 84 ? -2.121 -4.449 6.914 1.00 94.88 84 ARG A O 1
ATOM 657 N N . ILE A 1 85 ? -1.697 -5.676 8.751 1.00 95.19 85 ILE A N 1
ATOM 658 C CA . ILE A 1 85 ? -0.439 -5.002 9.091 1.00 95.19 85 ILE A CA 1
ATOM 659 C C . ILE A 1 85 ? 0.600 -5.228 7.987 1.00 95.19 85 ILE A C 1
ATOM 661 O O . ILE A 1 85 ? 1.187 -4.256 7.529 1.00 95.19 85 ILE A O 1
ATOM 665 N N . LEU A 1 86 ? 0.751 -6.463 7.489 1.00 95.56 86 LEU A N 1
ATOM 666 C CA . LEU A 1 86 ? 1.628 -6.768 6.353 1.00 95.56 86 LEU A CA 1
ATOM 667 C C . LEU A 1 86 ? 1.273 -5.932 5.116 1.00 95.56 86 LEU A C 1
ATOM 669 O O . LEU A 1 86 ? 2.165 -5.366 4.496 1.00 95.56 86 LEU A O 1
ATOM 673 N N . ILE A 1 87 ? -0.014 -5.839 4.759 1.00 96.62 87 ILE A N 1
ATOM 674 C CA . ILE A 1 87 ? -0.470 -5.019 3.628 1.00 96.62 87 ILE A CA 1
ATOM 675 C C . ILE A 1 87 ? -0.061 -3.556 3.841 1.00 96.62 87 ILE A C 1
ATOM 677 O O . ILE A 1 87 ? 0.507 -2.949 2.940 1.00 96.62 87 ILE A O 1
ATOM 681 N N . LEU A 1 88 ? -0.315 -2.990 5.024 1.00 96.81 88 LEU A N 1
ATOM 682 C CA . LEU A 1 88 ? 0.029 -1.598 5.326 1.00 96.81 88 LEU A CA 1
ATOM 683 C C . LEU A 1 88 ? 1.543 -1.348 5.300 1.00 96.81 88 LEU A C 1
ATOM 685 O O . LEU A 1 88 ? 1.976 -0.327 4.768 1.00 96.81 88 LEU A O 1
ATOM 689 N N . ASP A 1 89 ? 2.344 -2.279 5.815 1.00 96.38 89 ASP A N 1
ATOM 690 C CA . ASP A 1 89 ? 3.806 -2.182 5.807 1.00 96.38 89 ASP A CA 1
ATOM 691 C C . ASP A 1 89 ? 4.355 -2.281 4.369 1.00 96.38 89 ASP A C 1
ATOM 693 O O . ASP A 1 89 ? 5.143 -1.435 3.954 1.00 96.38 89 ASP A O 1
ATOM 697 N N . VAL A 1 90 ? 3.841 -3.209 3.551 1.00 96.94 90 VAL A N 1
ATOM 698 C CA . VAL A 1 90 ? 4.170 -3.318 2.114 1.00 96.94 90 VAL A CA 1
ATOM 699 C C . VAL A 1 90 ? 3.824 -2.039 1.353 1.00 96.94 90 VAL A C 1
ATOM 701 O O . VAL A 1 90 ? 4.619 -1.573 0.539 1.00 96.94 90 VAL A O 1
ATOM 704 N N . LEU A 1 91 ? 2.644 -1.460 1.590 1.00 96.94 91 LEU A N 1
ATOM 705 C CA . LEU A 1 91 ? 2.249 -0.202 0.951 1.00 96.94 91 LEU A CA 1
ATOM 706 C C . LEU A 1 91 ? 3.162 0.952 1.379 1.00 96.94 91 LEU A C 1
ATOM 708 O O . LEU A 1 91 ? 3.464 1.825 0.568 1.00 96.94 91 LEU A O 1
ATOM 712 N N . THR A 1 92 ? 3.623 0.941 2.631 1.00 97.06 92 THR A N 1
ATOM 713 C CA . THR A 1 92 ? 4.523 1.966 3.173 1.00 97.06 92 THR A CA 1
ATOM 714 C C . THR A 1 92 ? 5.889 1.881 2.502 1.00 97.06 92 THR A C 1
ATOM 716 O O . THR A 1 92 ? 6.391 2.882 1.985 1.00 97.06 92 THR A O 1
ATOM 719 N N . ASP A 1 93 ? 6.458 0.680 2.439 1.00 96.25 93 ASP A N 1
ATOM 720 C CA . ASP A 1 93 ? 7.750 0.437 1.800 1.00 96.25 93 ASP A CA 1
ATOM 721 C C . ASP A 1 93 ? 7.684 0.671 0.287 1.00 96.25 93 ASP A C 1
ATOM 723 O O . ASP A 1 93 ? 8.575 1.303 -0.276 1.00 96.25 93 ASP A O 1
ATOM 727 N N . GLY A 1 94 ? 6.594 0.266 -0.372 1.00 95.19 94 GLY A N 1
ATOM 728 C CA . GLY A 1 94 ? 6.362 0.539 -1.792 1.00 95.19 94 GLY A CA 1
ATOM 729 C C . GLY A 1 94 ? 6.255 2.035 -2.096 1.00 95.19 94 GLY A C 1
ATOM 730 O O . GLY A 1 94 ? 6.824 2.513 -3.078 1.00 95.19 94 GLY A O 1
ATOM 731 N N . ALA A 1 95 ? 5.595 2.810 -1.228 1.00 94.94 95 ALA A N 1
ATOM 732 C CA . ALA A 1 95 ? 5.539 4.267 -1.348 1.00 94.94 95 ALA A CA 1
ATOM 733 C C . ALA A 1 95 ? 6.927 4.917 -1.202 1.00 94.94 95 ALA A C 1
ATOM 735 O O . ALA A 1 95 ? 7.245 5.875 -1.915 1.00 94.94 95 ALA A O 1
ATOM 736 N N . LEU A 1 96 ? 7.765 4.396 -0.301 1.00 94.06 96 LEU A N 1
ATOM 737 C CA . LEU A 1 96 ? 9.152 4.836 -0.137 1.00 94.06 96 LEU A CA 1
ATOM 738 C C . LEU A 1 96 ? 10.025 4.442 -1.333 1.00 94.06 96 LEU A C 1
ATOM 740 O O . LEU A 1 96 ? 10.811 5.261 -1.804 1.00 94.06 96 LEU A O 1
ATOM 744 N N . GLU A 1 97 ? 9.877 3.233 -1.868 1.00 92.25 97 GLU A N 1
ATOM 745 C CA . GLU A 1 97 ? 10.637 2.779 -3.036 1.00 92.25 97 GLU A CA 1
ATOM 746 C C . GLU A 1 97 ? 10.288 3.602 -4.288 1.00 92.25 97 GLU A C 1
ATOM 748 O O . GLU A 1 97 ? 11.178 4.019 -5.032 1.00 92.25 97 GLU A O 1
ATOM 753 N N . LEU A 1 98 ? 9.008 3.946 -4.477 1.00 91.56 98 LEU A N 1
ATOM 754 C CA . LEU A 1 98 ? 8.558 4.847 -5.545 1.00 91.56 98 LEU A CA 1
ATOM 755 C C . LEU A 1 98 ? 9.081 6.284 -5.383 1.00 91.56 98 LEU A C 1
ATOM 757 O O . LEU A 1 98 ? 9.280 6.978 -6.388 1.00 91.56 98 LEU A O 1
ATOM 761 N N . SER A 1 99 ? 9.304 6.744 -4.146 1.00 90.81 99 SER A N 1
ATOM 762 C CA . SER A 1 99 ? 9.800 8.099 -3.884 1.00 90.81 99 SER A CA 1
ATOM 763 C C . SER A 1 99 ? 11.314 8.220 -4.004 1.00 90.81 99 SER A C 1
ATOM 765 O O . SER A 1 99 ? 11.814 9.189 -4.576 1.00 90.81 99 SER A O 1
ATOM 767 N N . HIS A 1 100 ? 12.038 7.198 -3.554 1.00 84.00 100 HIS A N 1
ATOM 768 C CA . HIS A 1 100 ? 13.490 7.095 -3.648 1.00 84.00 100 HIS A CA 1
ATOM 769 C C . HIS A 1 100 ? 13.979 6.471 -4.955 1.00 84.00 100 HIS A C 1
ATOM 771 O O . HIS A 1 100 ? 15.178 6.223 -5.094 1.00 84.00 100 HIS A O 1
ATOM 777 N N . ALA A 1 101 ? 13.079 6.236 -5.915 1.00 71.31 101 ALA A N 1
ATOM 778 C CA . ALA A 1 101 ? 13.397 5.636 -7.198 1.00 71.31 101 ALA A CA 1
ATOM 779 C C . ALA A 1 101 ? 14.569 6.371 -7.871 1.00 71.31 101 ALA A C 1
ATOM 781 O O . ALA A 1 101 ? 14.426 7.448 -8.465 1.00 71.31 101 ALA A O 1
ATOM 782 N N . LYS A 1 102 ? 15.756 5.756 -7.806 1.00 58.31 102 LYS A N 1
ATOM 783 C CA . LYS A 1 102 ? 16.884 6.128 -8.656 1.00 58.31 102 LYS A CA 1
ATOM 784 C C . LYS A 1 102 ? 16.420 5.931 -10.087 1.00 58.31 102 LYS A C 1
ATOM 786 O O . LYS A 1 102 ? 15.785 4.931 -10.408 1.00 58.3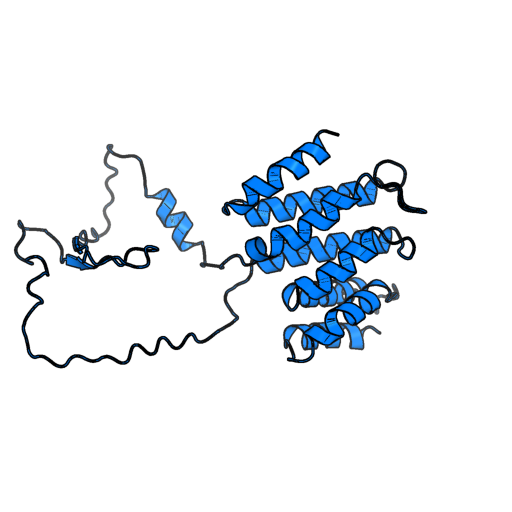1 102 LYS A O 1
ATOM 791 N N . SER A 1 103 ? 16.671 6.910 -10.948 1.00 49.81 103 SER A N 1
ATOM 792 C CA . SER A 1 103 ? 16.275 6.851 -12.355 1.00 49.81 103 SER A CA 1
ATOM 793 C C . SER A 1 103 ? 17.117 5.808 -13.110 1.00 49.81 103 SER A C 1
ATOM 795 O O . SER A 1 103 ? 17.929 6.161 -13.955 1.00 49.81 103 SER A O 1
ATOM 797 N N . THR A 1 104 ? 16.957 4.523 -12.796 1.00 42.53 104 THR A N 1
ATOM 798 C CA . THR A 1 104 ? 17.615 3.384 -13.454 1.00 42.53 104 THR A CA 1
ATOM 799 C C . THR A 1 104 ? 16.750 2.760 -14.544 1.00 42.53 104 THR A C 1
ATOM 801 O O . THR A 1 104 ? 17.245 1.956 -15.328 1.00 42.53 104 THR A O 1
ATOM 804 N N . ILE A 1 105 ? 15.492 3.185 -14.688 1.00 42.78 105 ILE A N 1
ATOM 805 C CA . ILE A 1 105 ? 14.685 2.856 -15.867 1.00 42.78 105 ILE A CA 1
ATOM 806 C C . ILE A 1 105 ? 15.112 3.803 -16.987 1.00 42.78 105 ILE A C 1
ATOM 808 O O . ILE A 1 105 ? 14.582 4.903 -17.158 1.00 42.78 105 ILE A O 1
ATOM 812 N N . GLY A 1 106 ? 16.138 3.372 -17.716 1.00 37.69 106 GLY A N 1
ATOM 813 C CA . GLY A 1 106 ? 16.527 3.937 -18.993 1.00 37.69 106 GLY A CA 1
ATOM 814 C C . GLY A 1 1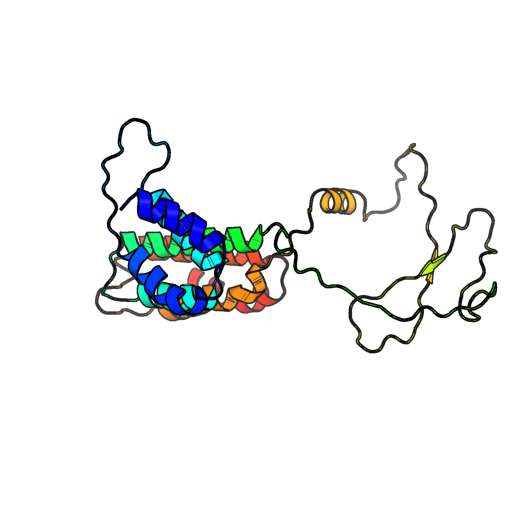06 ? 15.437 3.701 -20.030 1.00 37.69 106 GLY A C 1
ATOM 815 O O . GLY A 1 106 ? 15.568 2.831 -20.883 1.00 37.69 106 GLY A O 1
ATOM 816 N N . VAL A 1 107 ? 14.394 4.529 -20.018 1.00 35.00 107 VAL A N 1
ATOM 817 C CA . VAL A 1 107 ? 13.729 4.877 -21.272 1.00 35.00 107 VAL A CA 1
ATOM 818 C C . VAL A 1 107 ? 14.728 5.757 -22.010 1.00 35.00 107 VAL A C 1
ATOM 820 O O . VAL A 1 107 ? 14.904 6.931 -21.683 1.00 35.00 107 VAL A O 1
ATOM 823 N N . LYS A 1 108 ? 15.438 5.183 -22.985 1.00 27.75 108 LYS A N 1
ATOM 824 C CA . LYS A 1 108 ? 16.076 5.981 -24.032 1.00 27.75 108 LYS A CA 1
ATOM 825 C C . LYS A 1 108 ? 14.953 6.717 -24.760 1.00 27.75 108 LYS A C 1
ATOM 827 O O . LYS A 1 108 ? 14.411 6.209 -25.734 1.00 27.75 108 LYS A O 1
ATOM 832 N N . CYS A 1 109 ? 14.615 7.915 -24.299 1.00 29.67 109 CYS A N 1
ATOM 833 C CA . CYS A 1 109 ? 14.026 8.904 -25.178 1.00 29.67 109 CYS A CA 1
ATOM 834 C C . CYS A 1 109 ? 15.148 9.279 -26.149 1.00 29.67 109 CYS A C 1
ATOM 836 O O . CYS A 1 109 ? 16.028 10.078 -25.825 1.00 29.67 109 CYS A O 1
ATOM 838 N N . GLN A 1 110 ? 15.214 8.587 -27.288 1.00 32.09 110 GLN A N 1
ATOM 839 C CA . GLN A 1 110 ? 15.942 9.121 -28.423 1.00 32.09 110 GLN A CA 1
ATOM 840 C C . GLN A 1 110 ? 15.182 10.362 -28.863 1.00 32.09 110 GLN A C 1
ATOM 842 O O . GLN A 1 110 ? 14.210 10.277 -29.606 1.00 32.09 110 GLN A O 1
ATOM 847 N N . ASP A 1 111 ? 15.634 11.509 -28.381 1.00 29.78 111 ASP A N 1
ATOM 848 C CA . ASP A 1 111 ? 15.283 12.786 -28.968 1.00 29.78 111 ASP A CA 1
ATOM 849 C C . ASP A 1 111 ? 16.010 12.866 -30.321 1.00 29.78 111 ASP A C 1
ATOM 851 O O . ASP A 1 111 ? 17.137 13.355 -30.437 1.00 29.78 111 ASP A O 1
ATOM 855 N N . GLN A 1 112 ? 15.420 12.246 -31.348 1.00 37.72 112 GLN A N 1
ATOM 856 C CA . GLN A 1 112 ? 15.839 12.421 -32.735 1.00 37.72 112 GLN A CA 1
ATOM 857 C C . GLN A 1 112 ? 15.439 13.830 -33.180 1.00 37.72 112 GLN A C 1
ATOM 859 O O . GLN A 1 112 ? 14.463 14.023 -33.900 1.00 37.72 112 GLN A O 1
ATOM 864 N N . SER A 1 113 ? 16.221 14.833 -32.785 1.00 34.31 113 SER A N 1
ATOM 865 C CA . SER A 1 113 ? 16.196 16.139 -33.446 1.00 34.31 113 SER A CA 1
ATOM 866 C C . SER A 1 113 ? 16.951 16.045 -34.777 1.00 34.31 113 SER A C 1
ATOM 868 O O . SER A 1 113 ? 18.101 16.455 -34.927 1.00 34.31 113 SER A O 1
ATOM 870 N N . LEU A 1 114 ? 16.295 15.463 -35.782 1.00 45.00 114 LEU A N 1
ATOM 871 C CA . LEU A 1 114 ? 16.745 15.516 -37.171 1.00 45.00 114 LEU A CA 1
ATOM 872 C C . LEU A 1 114 ? 16.390 16.872 -37.793 1.00 45.00 114 LEU A C 1
ATOM 874 O O . LEU A 1 114 ? 15.448 16.945 -38.568 1.00 45.00 114 LEU A O 1
ATOM 878 N N . VAL A 1 115 ? 17.159 17.928 -37.507 1.00 35.22 115 VAL A N 1
ATOM 879 C CA . VAL A 1 115 ? 17.336 19.048 -38.454 1.00 35.22 115 VAL A CA 1
ATOM 880 C C . VAL A 1 115 ? 18.728 19.669 -38.276 1.00 35.22 115 VAL A C 1
ATOM 882 O O . VAL A 1 115 ? 18.959 20.500 -37.402 1.00 35.22 115 VAL A O 1
ATOM 885 N N . SER A 1 116 ? 19.667 19.305 -39.147 1.00 39.84 116 SER A N 1
ATOM 886 C CA . SER A 1 116 ? 20.922 20.030 -39.352 1.00 39.84 116 SER A CA 1
ATOM 887 C C . SER A 1 116 ? 20.728 21.082 -40.449 1.00 39.84 116 SER A C 1
ATOM 889 O O . SER A 1 116 ? 20.766 20.774 -41.638 1.00 39.84 116 SER A O 1
ATOM 891 N N . VAL A 1 117 ? 20.537 22.351 -40.069 1.00 44.59 117 VAL A N 1
ATOM 892 C CA . VAL A 1 117 ? 20.659 23.461 -41.028 1.00 44.59 117 VAL A CA 1
ATOM 893 C C . VAL A 1 117 ? 22.142 23.772 -41.221 1.00 44.59 117 VAL A C 1
ATOM 895 O O . VAL A 1 117 ? 22.814 24.319 -40.348 1.00 44.59 117 VAL A O 1
ATOM 898 N N . VAL A 1 118 ? 22.647 23.393 -42.391 1.00 43.00 118 VAL A N 1
ATOM 899 C CA . VAL A 1 118 ? 23.940 23.812 -42.937 1.00 43.00 118 VAL A CA 1
ATOM 900 C C . VAL A 1 118 ? 23.853 25.290 -43.327 1.00 43.00 118 VAL A C 1
ATOM 902 O O . VAL A 1 118 ? 22.954 25.681 -44.066 1.00 43.00 118 VAL A O 1
ATOM 905 N N . GLY A 1 119 ? 24.801 26.113 -42.867 1.00 40.31 119 GLY A N 1
ATOM 906 C CA . GLY A 1 119 ? 24.873 27.521 -43.263 1.00 40.31 119 GLY A CA 1
ATOM 907 C C . GLY A 1 119 ? 26.008 28.307 -42.608 1.00 40.31 119 GLY A C 1
ATOM 908 O O . GLY A 1 119 ? 25.805 29.007 -41.626 1.00 40.31 119 GLY A O 1
ATOM 909 N N . LEU A 1 120 ? 27.206 28.156 -43.167 1.00 40.19 120 LEU A N 1
ATOM 910 C CA . LEU A 1 120 ? 28.371 29.050 -43.132 1.00 40.19 120 LEU A CA 1
ATOM 911 C C . LEU A 1 120 ? 28.240 30.370 -42.317 1.00 40.19 120 LEU A C 1
ATOM 913 O O . LEU A 1 120 ? 27.669 31.358 -42.766 1.00 40.19 120 LEU A O 1
ATOM 917 N N . GLY A 1 121 ? 28.881 30.416 -41.147 1.00 52.62 121 GLY A N 1
ATOM 918 C CA . GLY A 1 121 ? 29.577 31.612 -40.646 1.00 52.62 121 GLY A CA 1
ATOM 919 C C . GLY A 1 121 ? 28.783 32.864 -40.242 1.00 52.62 121 GLY A C 1
ATOM 920 O O . GLY A 1 121 ? 29.428 33.869 -39.950 1.00 52.62 121 GLY A O 1
ATOM 921 N N . SER A 1 122 ? 27.450 32.855 -40.173 1.00 52.62 122 SER A N 1
ATOM 922 C CA . SER A 1 122 ? 26.687 34.045 -39.767 1.00 52.62 122 SER A CA 1
ATOM 923 C C . SER A 1 122 ? 25.831 33.789 -38.533 1.00 52.62 122 SER A C 1
ATOM 925 O O . SER A 1 122 ? 24.945 32.939 -38.509 1.00 52.62 122 SER A O 1
ATOM 927 N N . ARG A 1 123 ? 26.125 34.551 -37.481 1.00 55.88 123 ARG A N 1
ATOM 928 C CA . ARG A 1 123 ? 25.352 34.597 -36.242 1.00 55.88 123 ARG A CA 1
ATOM 929 C C . ARG A 1 123 ? 23.892 34.974 -36.558 1.00 55.88 123 ARG A C 1
ATOM 931 O O . ARG A 1 123 ? 23.687 35.898 -37.344 1.00 55.88 123 ARG A O 1
ATOM 938 N N . PRO A 1 124 ? 22.887 34.329 -35.935 1.00 63.34 124 PRO A N 1
ATOM 939 C CA . PRO A 1 124 ? 21.489 34.680 -36.166 1.00 63.34 124 PRO A CA 1
ATOM 940 C C . PRO A 1 124 ? 21.234 36.162 -35.858 1.00 63.34 124 PRO A C 1
ATOM 942 O O . PRO A 1 124 ? 21.749 36.676 -34.861 1.00 63.34 124 PRO A O 1
ATOM 945 N N . TRP A 1 125 ? 20.446 36.856 -36.688 1.00 58.62 125 TRP A N 1
ATOM 946 C CA . TRP A 1 125 ? 20.208 38.305 -36.559 1.00 58.62 125 TRP A CA 1
ATOM 947 C C . TRP A 1 125 ? 19.551 38.700 -35.223 1.00 58.62 125 TRP A C 1
ATOM 949 O O . TRP A 1 125 ? 19.694 39.835 -34.776 1.00 58.62 125 TRP A O 1
ATOM 959 N N . TYR A 1 126 ? 18.891 37.750 -34.558 1.00 63.00 126 TYR A N 1
ATOM 960 C CA . TYR A 1 126 ? 18.259 37.884 -33.242 1.00 63.00 126 TYR A CA 1
ATOM 961 C C . TYR A 1 126 ? 19.211 37.664 -32.050 1.00 63.00 126 TYR A C 1
ATOM 963 O O . TYR A 1 126 ? 18.833 37.924 -30.909 1.00 63.00 126 TYR A O 1
ATOM 971 N N . ALA A 1 127 ? 20.453 37.216 -32.264 1.00 68.00 127 ALA A N 1
ATOM 972 C CA . ALA A 1 127 ? 21.390 36.962 -31.169 1.00 68.00 127 ALA A CA 1
ATOM 973 C C . ALA A 1 127 ? 22.052 38.269 -30.671 1.00 68.00 127 ALA A C 1
ATOM 975 O O . ALA A 1 127 ? 22.542 39.048 -31.495 1.00 68.00 127 ALA A O 1
ATOM 976 N N . PRO A 1 128 ? 22.177 38.513 -29.351 1.00 66.12 128 PRO A N 1
ATOM 977 C CA . PRO A 1 128 ? 22.767 39.739 -28.801 1.00 66.12 128 PRO A CA 1
ATOM 978 C C . PRO A 1 128 ? 24.299 39.820 -28.932 1.00 66.12 128 PRO A C 1
ATOM 980 O O . PRO A 1 128 ? 25.008 38.813 -28.963 1.00 66.12 128 PRO A O 1
ATOM 983 N N . SER A 1 129 ? 24.834 41.048 -29.040 1.00 63.56 129 SER A N 1
ATOM 984 C CA . SER A 1 129 ? 26.263 41.307 -29.310 1.00 63.56 129 SER A CA 1
ATOM 985 C C . SER A 1 129 ? 27.182 40.892 -28.165 1.00 63.56 129 SER A C 1
ATOM 987 O O . SER A 1 129 ? 26.933 41.216 -27.003 1.00 63.56 129 SER A O 1
ATOM 989 N N . SER A 1 130 ? 28.286 40.215 -28.499 1.00 60.62 130 SER A N 1
ATOM 990 C CA . SER A 1 130 ? 29.330 39.826 -27.544 1.00 60.62 130 SER A CA 1
ATOM 991 C C . SER A 1 130 ? 30.152 41.013 -27.027 1.00 60.62 130 SER A C 1
ATOM 993 O O . SER A 1 130 ? 30.793 40.888 -25.987 1.00 60.62 130 SER A O 1
ATOM 995 N N . LYS A 1 131 ? 30.101 42.181 -27.687 1.00 61.81 131 LYS A N 1
ATOM 996 C CA . LYS A 1 131 ? 30.759 43.411 -27.217 1.00 61.81 131 LYS A CA 1
ATOM 997 C C . LYS A 1 131 ? 29.971 44.015 -26.046 1.00 61.81 131 LYS A C 1
ATOM 999 O O . LYS A 1 131 ? 28.946 44.655 -26.250 1.00 61.81 131 LYS A O 1
ATOM 1004 N N . GLY A 1 132 ? 30.430 43.767 -24.822 1.00 65.25 132 GLY A N 1
ATOM 1005 C CA . GLY A 1 132 ? 29.954 44.409 -23.592 1.00 65.25 132 GLY A CA 1
ATOM 1006 C C . GLY A 1 132 ? 31.084 45.166 -22.881 1.00 65.25 132 GLY A C 1
ATOM 1007 O O . GLY A 1 132 ? 32.230 45.088 -23.327 1.00 65.25 132 GLY A O 1
ATOM 1008 N N . PRO A 1 133 ? 30.790 45.895 -21.790 1.00 67.44 133 PRO A N 1
ATOM 1009 C CA . PRO A 1 133 ? 31.819 46.533 -20.967 1.00 67.44 133 PRO A CA 1
ATOM 1010 C C . PRO A 1 133 ? 32.859 45.510 -20.480 1.00 67.44 133 PRO A C 1
ATOM 1012 O O . PRO A 1 133 ? 32.556 44.321 -20.340 1.00 67.44 133 PRO A O 1
ATOM 1015 N N . ALA A 1 134 ? 34.092 45.970 -20.246 1.00 61.28 134 ALA A N 1
ATOM 1016 C CA . ALA A 1 134 ? 35.217 45.112 -19.875 1.00 61.28 134 ALA A CA 1
ATOM 1017 C C . ALA A 1 134 ? 34.866 44.229 -18.659 1.00 61.28 134 ALA A C 1
ATOM 1019 O O . ALA A 1 134 ? 34.536 44.737 -17.590 1.00 61.28 134 ALA A O 1
ATOM 1020 N N . GLY A 1 135 ? 34.904 42.903 -18.841 1.00 65.94 135 GLY A N 1
ATOM 1021 C CA . GLY A 1 135 ? 34.542 41.911 -17.818 1.00 65.94 135 GLY A CA 1
ATOM 1022 C C . GLY A 1 135 ? 33.162 41.254 -17.981 1.00 65.94 135 GLY A C 1
ATOM 1023 O O . GLY A 1 135 ? 32.823 40.368 -17.197 1.00 65.94 135 GLY A O 1
ATOM 1024 N N . ALA A 1 136 ? 32.368 41.634 -18.988 1.00 65.00 136 ALA A N 1
ATOM 1025 C CA . ALA A 1 136 ? 31.105 40.963 -19.290 1.00 65.00 136 ALA A CA 1
ATOM 1026 C C . ALA A 1 136 ? 31.335 39.576 -19.924 1.00 65.00 136 ALA A C 1
ATOM 1028 O O . ALA A 1 136 ? 32.036 39.452 -20.927 1.00 65.00 136 ALA A O 1
ATOM 1029 N N . GLY A 1 137 ? 30.717 38.535 -19.360 1.00 69.94 137 GLY A N 1
ATOM 1030 C CA . GLY A 1 137 ? 30.826 37.174 -19.886 1.00 69.94 137 GLY A CA 1
ATOM 1031 C C . GLY A 1 137 ? 29.971 36.907 -21.136 1.00 69.94 137 GLY A C 1
ATOM 1032 O O . GLY A 1 137 ? 29.153 37.751 -21.536 1.00 69.94 137 GLY A O 1
ATOM 1033 N N . PRO A 1 138 ? 30.168 35.735 -21.773 1.00 76.12 138 PRO A N 1
ATOM 1034 C CA . PRO A 1 138 ? 29.479 35.353 -23.003 1.00 76.12 138 PRO A CA 1
ATOM 1035 C C . PRO A 1 138 ? 27.978 35.123 -22.771 1.00 76.12 138 PRO A C 1
ATOM 1037 O O . PRO A 1 138 ? 27.560 34.701 -21.691 1.00 76.12 138 PRO A O 1
ATOM 1040 N N . TRP A 1 139 ? 27.165 35.387 -23.797 1.00 74.31 139 TRP A N 1
ATOM 1041 C CA . TRP A 1 139 ? 25.725 35.114 -23.781 1.00 74.31 139 TRP A CA 1
ATOM 1042 C C . TRP A 1 139 ? 25.447 33.605 -23.786 1.00 74.31 139 TRP A C 1
ATOM 1044 O O . TRP A 1 139 ? 26.101 32.848 -24.504 1.00 74.31 139 TRP A O 1
ATOM 1054 N N . LYS A 1 140 ? 24.478 33.172 -22.980 1.00 80.69 140 LYS A N 1
ATOM 1055 C CA . LYS A 1 140 ? 23.918 31.820 -22.942 1.00 80.69 140 LYS A CA 1
ATOM 1056 C C . LYS A 1 140 ? 22.421 31.922 -23.211 1.00 80.69 140 LYS A C 1
ATOM 1058 O O . LYS A 1 140 ? 21.741 32.738 -22.597 1.00 80.69 140 LYS A O 1
ATOM 1063 N N . GLU A 1 141 ? 21.930 31.112 -24.133 1.00 73.62 141 GLU A N 1
ATOM 1064 C CA . GLU A 1 141 ? 20.497 30.984 -24.391 1.00 73.62 141 GLU A CA 1
ATOM 1065 C C . GLU A 1 141 ? 19.827 30.220 -23.244 1.00 73.62 141 GLU A C 1
ATOM 1067 O O . GLU A 1 141 ? 20.392 29.246 -22.730 1.00 73.62 141 GLU A O 1
ATOM 1072 N N . ILE A 1 142 ? 18.666 30.705 -22.807 1.00 71.06 142 ILE A N 1
ATOM 1073 C CA . ILE A 1 142 ? 17.851 30.074 -21.772 1.00 71.06 142 ILE A CA 1
ATOM 1074 C C . ILE A 1 142 ? 16.697 29.370 -22.475 1.00 71.06 142 ILE A C 1
ATOM 1076 O O . ILE A 1 142 ? 15.883 30.017 -23.128 1.00 71.06 142 ILE A O 1
ATOM 1080 N N . SER A 1 143 ? 16.610 28.055 -22.314 1.00 63.03 143 SER A N 1
ATOM 1081 C CA . SER A 1 143 ? 15.394 27.306 -22.606 1.00 63.03 143 SER A CA 1
ATOM 1082 C C . SER A 1 143 ? 14.417 27.494 -21.441 1.00 63.03 143 SER A C 1
ATOM 1084 O O . SER A 1 143 ? 14.725 27.130 -20.306 1.00 63.03 143 SER A O 1
ATOM 1086 N N . GLU A 1 144 ? 13.264 28.115 -21.693 1.00 57.91 144 GLU A N 1
ATOM 1087 C CA . GLU A 1 144 ? 12.189 28.210 -20.700 1.00 57.91 144 GLU A CA 1
ATOM 1088 C C . GLU A 1 144 ? 11.506 26.846 -20.539 1.00 57.91 144 GLU A C 1
ATOM 1090 O O . GLU A 1 144 ? 11.204 26.166 -21.519 1.00 57.91 144 GLU A O 1
ATOM 1095 N N . THR A 1 145 ? 11.261 26.442 -19.295 1.00 55.66 145 THR A N 1
ATOM 1096 C CA . THR A 1 145 ? 10.398 25.304 -18.965 1.00 55.66 145 THR A CA 1
ATOM 1097 C C . THR A 1 145 ? 8.934 25.754 -18.987 1.00 55.66 145 THR A C 1
ATOM 1099 O O . THR A 1 145 ? 8.568 26.673 -18.258 1.00 55.66 145 THR A O 1
ATOM 1102 N N . ASP A 1 146 ? 8.132 25.074 -19.810 1.00 55.44 146 ASP A N 1
ATOM 1103 C CA . ASP A 1 146 ? 6.661 25.043 -19.850 1.00 55.44 146 ASP A CA 1
ATOM 1104 C C . ASP A 1 146 ? 5.885 26.295 -20.289 1.00 55.44 146 ASP A C 1
ATOM 1106 O O . ASP A 1 146 ? 5.048 26.835 -19.572 1.00 55.44 146 ASP A O 1
ATOM 1110 N N . THR A 1 147 ? 6.015 26.657 -21.566 1.00 47.12 147 THR A N 1
ATOM 1111 C CA . THR A 1 147 ? 4.862 27.142 -22.350 1.00 47.12 147 THR A CA 1
ATOM 1112 C C . THR A 1 147 ? 4.964 26.614 -23.779 1.00 47.12 147 THR A C 1
ATOM 1114 O O . THR A 1 147 ? 5.965 26.821 -24.459 1.00 47.12 147 THR A O 1
ATOM 1117 N N . LEU A 1 148 ? 3.919 25.928 -24.253 1.00 52.53 148 LEU A N 1
ATOM 1118 C CA . LEU A 1 148 ? 3.897 25.205 -25.538 1.00 52.53 148 LEU A CA 1
ATOM 1119 C C . LEU A 1 148 ? 4.037 26.088 -26.800 1.00 52.53 148 LEU A C 1
ATOM 1121 O O . LEU A 1 148 ? 4.034 25.554 -27.904 1.00 52.53 148 LEU A O 1
ATOM 1125 N N . LEU A 1 149 ? 4.191 27.412 -26.671 1.00 56.25 149 LEU A N 1
ATOM 1126 C CA . LEU A 1 149 ? 4.403 28.352 -27.780 1.00 56.25 149 LEU A CA 1
ATOM 1127 C C . LEU A 1 149 ? 5.294 29.544 -27.361 1.00 56.25 149 LEU A C 1
ATOM 1129 O O . LEU A 1 149 ? 4.903 30.703 -27.496 1.00 56.25 149 LEU A O 1
ATOM 1133 N N . SER A 1 150 ? 6.499 29.289 -26.840 1.00 51.53 150 SER A N 1
ATOM 1134 C CA . SER A 1 150 ? 7.482 30.358 -26.591 1.00 51.53 150 SER A CA 1
ATOM 1135 C C . SER A 1 150 ? 8.235 30.704 -27.886 1.00 51.53 150 SER A C 1
ATOM 1137 O O . SER A 1 150 ? 9.138 29.989 -28.309 1.00 51.53 150 SER A O 1
ATOM 1139 N N . TRP A 1 151 ? 7.837 31.790 -28.560 1.00 54.44 151 TRP A N 1
ATOM 1140 C CA . TRP A 1 151 ? 8.540 32.353 -29.734 1.00 54.44 151 TRP A CA 1
ATOM 1141 C C . TRP A 1 151 ? 9.604 33.402 -29.357 1.00 54.44 151 TRP A C 1
ATOM 1143 O O . TRP A 1 151 ? 10.170 34.069 -30.224 1.00 54.44 151 TRP A O 1
ATOM 1153 N N . SER A 1 152 ? 9.897 33.575 -28.066 1.00 59.25 152 SER A N 1
ATOM 1154 C CA . SER A 1 152 ? 10.885 34.543 -27.589 1.00 59.25 152 SER A CA 1
ATOM 1155 C C . SER A 1 152 ? 12.200 33.860 -27.220 1.00 59.25 152 SER A C 1
ATOM 1157 O O . SER A 1 152 ? 12.320 33.268 -26.150 1.00 59.25 152 SER A O 1
ATOM 1159 N N . HIS A 1 153 ? 13.220 34.000 -28.070 1.00 63.47 153 HIS A N 1
ATOM 1160 C CA . HIS A 1 153 ? 14.593 33.643 -27.708 1.00 63.47 153 HIS A CA 1
ATOM 1161 C C . HIS A 1 153 ? 15.089 34.567 -26.583 1.00 63.47 153 HIS A C 1
ATOM 1163 O O . HIS A 1 153 ? 15.262 35.772 -26.788 1.00 63.47 153 HIS A O 1
ATOM 1169 N N . ARG A 1 154 ? 15.318 34.014 -25.384 1.00 68.00 154 ARG A N 1
ATOM 1170 C CA . ARG A 1 154 ? 15.831 34.754 -24.221 1.00 68.00 154 ARG A CA 1
ATOM 1171 C C . ARG A 1 154 ? 17.300 34.401 -23.979 1.00 68.00 154 ARG A C 1
ATOM 1173 O O . ARG A 1 154 ? 17.659 33.236 -23.826 1.00 68.00 154 ARG A O 1
ATOM 1180 N N . TYR A 1 155 ? 18.155 35.419 -23.896 1.00 74.94 155 TYR A N 1
ATOM 1181 C CA . TYR A 1 155 ? 19.591 35.262 -23.646 1.00 74.94 155 TYR A CA 1
ATOM 1182 C C . TYR A 1 155 ? 19.993 35.930 -22.327 1.00 74.94 155 TYR A C 1
ATOM 1184 O O . TYR A 1 155 ? 19.621 37.073 -22.069 1.00 74.94 155 TYR A O 1
ATOM 1192 N N . GLU A 1 156 ? 20.817 35.258 -21.524 1.00 76.50 156 GLU A N 1
ATOM 1193 C CA . GLU A 1 156 ? 21.406 35.795 -20.289 1.00 76.50 156 GLU A CA 1
ATOM 1194 C C . GLU A 1 156 ? 22.936 35.659 -20.312 1.00 76.50 156 GLU A C 1
ATOM 1196 O O . GLU A 1 156 ? 23.493 34.757 -20.939 1.00 76.50 156 GLU A O 1
ATOM 1201 N N . ARG A 1 157 ? 23.665 36.585 -19.677 1.00 74.69 157 ARG A N 1
ATOM 1202 C CA . ARG A 1 157 ? 25.136 36.533 -19.643 1.00 74.69 157 ARG A CA 1
ATOM 1203 C C . ARG A 1 157 ? 25.619 35.537 -18.595 1.00 74.69 157 ARG A C 1
ATOM 1205 O O . ARG A 1 157 ? 25.216 35.603 -17.438 1.00 74.69 157 ARG A O 1
ATOM 1212 N N . LYS A 1 158 ? 26.579 34.685 -18.964 1.00 66.88 158 LYS A N 1
ATOM 1213 C CA . LYS A 1 158 ? 27.320 33.875 -17.989 1.00 66.88 158 LYS A CA 1
ATOM 1214 C C . LYS A 1 158 ? 28.169 34.799 -17.121 1.00 66.88 158 LYS A C 1
ATOM 1216 O O . LYS A 1 158 ? 29.019 35.523 -17.635 1.00 66.88 158 LYS A O 1
ATOM 1221 N N . LEU A 1 159 ? 27.955 34.773 -15.811 1.00 63.28 159 LEU A N 1
ATOM 1222 C CA . LEU A 1 159 ? 28.834 35.462 -14.871 1.00 63.28 159 LEU A CA 1
ATOM 1223 C C . LEU A 1 159 ? 30.173 34.710 -14.777 1.00 63.28 159 LEU A C 1
ATOM 1225 O O . LEU A 1 159 ? 30.174 33.477 -14.810 1.00 63.28 159 LEU A O 1
ATOM 1229 N N . PRO A 1 160 ? 31.316 35.410 -14.671 1.00 62.00 160 PRO A N 1
ATOM 1230 C CA . PRO A 1 160 ? 32.600 34.748 -14.490 1.00 62.00 160 PRO A CA 1
ATOM 1231 C C . PRO A 1 160 ? 32.598 33.960 -13.177 1.00 62.00 160 PRO A C 1
ATOM 1233 O O . PRO A 1 160 ? 32.289 34.499 -12.111 1.00 62.00 160 PRO A O 1
ATOM 1236 N N . THR A 1 161 ? 32.977 32.684 -13.240 1.00 54.94 161 THR A N 1
ATOM 1237 C CA . THR A 1 161 ? 33.266 31.879 -12.051 1.00 54.94 161 THR A CA 1
ATOM 1238 C C . THR A 1 161 ? 34.513 32.460 -11.391 1.00 54.94 161 THR A C 1
ATOM 1240 O O . THR A 1 161 ? 35.628 32.266 -11.875 1.00 54.94 161 THR A O 1
ATOM 1243 N N . LYS A 1 162 ? 34.343 33.245 -10.322 1.00 53.81 162 LYS A N 1
ATOM 1244 C CA . LYS A 1 162 ? 35.477 33.779 -9.558 1.00 53.81 162 LYS A CA 1
ATOM 1245 C C . LYS A 1 162 ? 36.308 32.621 -9.002 1.00 53.81 162 LYS A C 1
ATOM 1247 O O . LYS A 1 162 ? 35.783 31.783 -8.272 1.00 53.81 162 LYS A O 1
ATOM 1252 N N . SER A 1 163 ? 37.606 32.621 -9.299 1.00 48.59 163 SER A N 1
ATOM 1253 C CA . SER A 1 163 ? 38.586 31.780 -8.619 1.00 48.59 163 SER A CA 1
ATOM 1254 C C . SER A 1 163 ? 38.613 32.126 -7.127 1.00 48.59 163 SER A C 1
ATOM 1256 O O . SER A 1 163 ? 38.749 33.286 -6.738 1.00 48.59 163 SER A O 1
ATOM 1258 N N . VAL A 1 164 ? 38.427 31.085 -6.326 1.00 50.84 164 VAL A N 1
ATOM 1259 C CA . VAL A 1 164 ? 38.465 30.970 -4.865 1.00 50.84 164 VAL A CA 1
ATOM 1260 C C . VAL A 1 164 ? 39.319 32.035 -4.153 1.00 50.84 164 VAL A C 1
ATOM 1262 O O . VAL A 1 164 ? 40.509 31.862 -3.943 1.00 50.84 164 VAL A O 1
ATOM 1265 N N . HIS A 1 165 ? 38.670 33.109 -3.699 1.00 47.62 165 HIS A N 1
ATOM 1266 C CA . HIS A 1 165 ? 38.920 33.752 -2.403 1.00 47.62 165 HIS A CA 1
ATOM 1267 C C . HIS A 1 165 ? 37.640 34.486 -1.990 1.00 47.62 165 HIS A C 1
ATOM 1269 O O . HIS A 1 165 ? 37.403 35.653 -2.307 1.00 47.62 165 HIS A O 1
ATOM 1275 N N . LEU A 1 166 ? 36.768 33.749 -1.305 1.00 49.38 166 LEU A N 1
ATOM 1276 C CA . LEU A 1 166 ? 35.536 34.263 -0.720 1.00 49.38 166 LEU A CA 1
ATOM 1277 C C . LEU A 1 166 ? 35.882 35.112 0.512 1.00 49.38 166 LEU A C 1
ATOM 1279 O O . LEU A 1 166 ? 35.852 34.625 1.638 1.00 49.38 166 LEU A O 1
ATOM 1283 N N . LYS A 1 167 ? 36.197 36.400 0.332 1.00 56.50 167 LYS A N 1
ATOM 1284 C CA . LYS A 1 167 ? 35.986 37.360 1.424 1.00 56.50 167 LYS A CA 1
ATOM 1285 C C . LYS A 1 167 ? 34.485 37.618 1.512 1.00 56.50 167 LYS A C 1
ATOM 1287 O O . LYS A 1 167 ? 33.889 38.149 0.577 1.00 56.50 167 LYS A O 1
ATOM 1292 N N . MET A 1 168 ? 33.889 37.181 2.619 1.00 51.19 168 MET A N 1
ATOM 1293 C CA . MET A 1 168 ? 32.465 37.309 2.925 1.00 51.19 168 MET A CA 1
ATOM 1294 C C . MET A 1 168 ? 32.048 38.789 2.858 1.00 51.19 168 MET A C 1
ATOM 1296 O O . MET A 1 168 ? 32.396 39.587 3.728 1.00 51.19 168 MET A O 1
ATOM 1300 N N . GLY A 1 169 ? 31.337 39.179 1.801 1.00 57.25 169 GLY A N 1
ATOM 1301 C CA . GLY A 1 169 ? 30.705 40.493 1.716 1.00 57.25 169 GLY A CA 1
ATOM 1302 C C . GLY A 1 169 ? 29.456 40.540 2.597 1.00 57.25 169 GLY A C 1
ATOM 1303 O O . GLY A 1 169 ? 28.713 39.567 2.674 1.00 57.25 169 GLY A O 1
ATOM 1304 N N . LYS A 1 170 ? 29.200 41.675 3.256 1.00 60.00 170 LYS A N 1
ATOM 1305 C CA . LYS A 1 170 ? 28.072 41.852 4.194 1.00 60.00 170 LYS A CA 1
ATOM 1306 C C . LYS A 1 170 ? 26.717 42.138 3.523 1.00 60.00 170 LYS A C 1
ATOM 1308 O O . LYS A 1 170 ? 25.778 42.526 4.211 1.00 60.00 170 LYS A O 1
ATOM 1313 N N . SER A 1 171 ? 26.583 41.974 2.206 1.00 64.25 171 SER A N 1
ATOM 1314 C CA . SER A 1 171 ? 25.335 42.288 1.503 1.00 64.25 171 SER A CA 1
ATOM 1315 C C . SER A 1 171 ? 24.859 41.131 0.631 1.00 64.25 171 SER A C 1
ATOM 1317 O O . SER A 1 171 ? 25.566 40.712 -0.282 1.00 64.25 171 SER A O 1
ATOM 1319 N N . ARG A 1 172 ? 23.621 40.707 0.938 1.00 55.69 172 ARG A N 1
ATOM 1320 C CA . ARG A 1 172 ? 22.757 39.666 0.338 1.00 55.69 172 ARG A CA 1
ATOM 1321 C C . ARG A 1 172 ? 23.139 38.227 0.714 1.00 55.69 172 ARG A C 1
ATOM 1323 O O . ARG A 1 172 ? 24.190 37.741 0.328 1.00 55.69 172 ARG A O 1
ATOM 1330 N N . ARG A 1 173 ? 22.414 37.548 1.629 1.00 60.75 173 ARG A N 1
ATOM 1331 C CA . ARG A 1 173 ? 20.985 37.114 1.643 1.00 60.75 173 ARG A CA 1
ATOM 1332 C C . ARG A 1 173 ? 20.609 36.457 0.312 1.00 60.75 173 ARG A C 1
ATOM 1334 O O . ARG A 1 173 ? 20.618 37.144 -0.698 1.00 60.75 173 ARG A O 1
ATOM 1341 N N . TRP A 1 174 ? 20.200 35.190 0.374 1.00 52.31 174 TRP A N 1
ATOM 1342 C CA . TRP A 1 174 ? 19.849 34.284 -0.732 1.00 52.31 174 TRP A CA 1
ATOM 1343 C C . TRP A 1 174 ? 21.061 33.658 -1.451 1.00 52.31 174 TRP A C 1
ATOM 1345 O O . TRP A 1 174 ? 21.759 34.321 -2.209 1.00 52.31 174 TRP A O 1
ATOM 1355 N N . GLY A 1 175 ? 21.284 32.351 -1.238 1.00 56.50 175 GLY A N 1
ATOM 1356 C CA . GLY A 1 175 ? 21.784 31.490 -2.322 1.00 56.50 175 GLY A CA 1
ATOM 1357 C C . GLY A 1 175 ? 22.820 30.405 -2.012 1.00 56.50 175 GLY A C 1
ATOM 1358 O O . GLY A 1 175 ? 22.740 29.337 -2.607 1.00 56.50 175 GLY A O 1
ATOM 1359 N N . SER A 1 176 ? 23.777 30.586 -1.102 1.00 47.59 176 SER A N 1
ATOM 1360 C CA . SER A 1 176 ? 24.904 29.629 -1.014 1.00 47.59 176 SER A CA 1
ATOM 1361 C C . SER A 1 176 ? 24.545 28.296 -0.349 1.00 47.59 176 SER A C 1
ATOM 1363 O O . SER A 1 176 ? 25.121 27.265 -0.689 1.00 47.59 176 SER A O 1
ATOM 1365 N N . GLN A 1 177 ? 23.559 28.285 0.549 1.00 50.22 177 GLN A N 1
ATOM 1366 C CA . GLN A 1 177 ? 23.061 27.047 1.154 1.00 50.22 177 GLN A CA 1
ATOM 1367 C C . GLN A 1 177 ? 22.107 26.285 0.218 1.00 50.22 177 GLN A C 1
ATOM 1369 O O . GLN A 1 177 ? 22.025 25.067 0.297 1.00 50.22 177 GLN A O 1
ATOM 1374 N N . SER A 1 178 ? 21.469 26.985 -0.729 1.00 48.94 178 SER A N 1
ATOM 1375 C CA . SER A 1 178 ? 20.566 26.390 -1.725 1.00 48.94 178 SER A CA 1
ATOM 1376 C C . SER A 1 178 ? 21.316 25.585 -2.791 1.00 48.94 178 SER A C 1
ATOM 1378 O O . SER A 1 178 ? 20.806 24.576 -3.261 1.00 48.94 178 SER A O 1
ATOM 1380 N N . LEU A 1 179 ? 22.537 25.996 -3.155 1.00 45.56 179 LEU A N 1
ATOM 1381 C CA . LEU A 1 179 ? 23.356 25.289 -4.150 1.00 45.56 179 LEU A CA 1
ATOM 1382 C C . LEU A 1 179 ? 23.982 24.000 -3.592 1.00 45.56 179 LEU A C 1
ATOM 1384 O O . LEU A 1 179 ? 24.037 23.001 -4.298 1.00 45.56 179 LEU A O 1
ATOM 1388 N N . LYS A 1 180 ? 24.366 23.981 -2.307 1.00 46.62 180 LYS A N 1
ATOM 1389 C CA . LYS A 1 180 ? 24.867 22.762 -1.639 1.00 46.62 180 LYS A CA 1
ATOM 1390 C C . LYS A 1 180 ? 23.786 21.697 -1.430 1.00 46.62 180 LYS A C 1
ATOM 1392 O O . LYS A 1 180 ? 24.100 20.515 -1.408 1.00 46.62 180 LYS A O 1
ATOM 1397 N N . ILE A 1 181 ? 22.525 22.107 -1.284 1.00 50.16 181 ILE A N 1
ATOM 1398 C CA . ILE A 1 181 ? 21.381 21.183 -1.235 1.00 50.16 181 ILE A CA 1
ATOM 1399 C C . ILE A 1 181 ? 21.136 20.562 -2.621 1.00 50.16 181 ILE A C 1
ATOM 1401 O O . ILE A 1 181 ? 20.796 19.388 -2.710 1.00 50.16 181 ILE A O 1
ATOM 1405 N N . HIS A 1 182 ? 21.381 21.314 -3.699 1.00 44.16 182 HIS A N 1
ATOM 1406 C CA . HIS A 1 182 ? 21.215 20.830 -5.072 1.00 44.16 182 HIS A CA 1
ATOM 1407 C C . HIS A 1 182 ? 22.298 19.845 -5.540 1.00 44.16 182 HIS A C 1
ATOM 1409 O O . HIS A 1 182 ? 21.992 19.000 -6.371 1.00 44.16 182 HIS A O 1
ATOM 1415 N N . GLU A 1 183 ? 23.533 19.912 -5.028 1.00 41.81 183 GLU A N 1
ATOM 1416 C CA . GLU A 1 183 ? 24.600 18.962 -5.409 1.00 41.81 183 GLU A CA 1
ATOM 1417 C C . GLU A 1 183 ? 24.415 17.559 -4.806 1.00 41.81 183 GLU A C 1
ATOM 1419 O O . GLU A 1 183 ? 24.926 16.593 -5.362 1.00 41.81 183 GLU A O 1
ATOM 1424 N N . ASN A 1 184 ? 23.675 17.433 -3.697 1.00 39.28 184 ASN A N 1
ATOM 1425 C CA . ASN A 1 184 ? 23.418 16.149 -3.026 1.00 39.28 184 ASN A CA 1
ATOM 1426 C C . ASN A 1 184 ? 22.015 15.583 -3.316 1.00 39.28 184 ASN A C 1
ATOM 1428 O O . ASN A 1 184 ? 21.677 14.479 -2.897 1.00 39.28 184 ASN A O 1
ATOM 1432 N N . LEU A 1 185 ? 21.185 16.342 -4.034 1.00 47.44 185 LEU A N 1
ATOM 1433 C CA . LEU A 1 185 ? 19.944 15.845 -4.598 1.00 47.44 185 LEU A CA 1
ATOM 1434 C C . LEU A 1 185 ? 20.297 15.244 -5.960 1.00 47.44 185 LEU A C 1
ATOM 1436 O O . LEU A 1 185 ? 20.125 15.888 -6.995 1.00 47.44 185 LEU A O 1
ATOM 1440 N N . GLU A 1 186 ? 20.815 14.007 -5.969 1.00 45.47 186 GLU A N 1
ATOM 1441 C CA . GLU A 1 186 ? 20.638 13.152 -7.147 1.00 45.47 186 GLU A CA 1
ATOM 1442 C C . GLU A 1 186 ? 19.180 13.355 -7.572 1.00 45.47 186 GLU A C 1
ATOM 1444 O O . GLU A 1 186 ? 18.292 13.171 -6.734 1.00 45.47 186 GLU A O 1
ATOM 1449 N N . TRP A 1 187 ? 18.931 13.839 -8.798 1.00 46.44 187 TRP A N 1
ATOM 1450 C CA . TRP A 1 187 ? 17.586 14.053 -9.344 1.00 46.44 187 TRP A CA 1
ATOM 1451 C C . TRP A 1 187 ? 16.873 12.697 -9.480 1.00 46.44 187 TRP A C 1
ATOM 1453 O O . TRP A 1 187 ? 16.629 12.184 -10.571 1.00 46.44 187 TRP A O 1
ATOM 1463 N N . THR A 1 188 ? 16.563 12.088 -8.344 1.00 54.28 188 THR A N 1
ATOM 1464 C CA . THR A 1 188 ? 15.605 11.019 -8.179 1.00 54.28 188 THR A CA 1
ATOM 1465 C C . THR A 1 188 ? 14.274 11.679 -8.486 1.00 54.28 188 THR A C 1
ATOM 1467 O O . THR A 1 188 ? 13.757 12.514 -7.745 1.00 54.28 188 THR A O 1
ATOM 1470 N N . LYS A 1 189 ? 13.780 11.431 -9.700 1.00 71.62 189 LYS A N 1
ATOM 1471 C CA . LYS A 1 189 ? 12.439 11.856 -10.078 1.00 71.62 189 LYS A CA 1
ATOM 1472 C C . LYS A 1 189 ? 11.493 11.004 -9.254 1.00 71.62 189 LYS A C 1
ATOM 1474 O O . LYS A 1 189 ? 11.244 9.854 -9.606 1.00 71.62 189 LYS A O 1
ATOM 1479 N N . ASN A 1 190 ? 11.034 11.564 -8.146 1.00 86.75 190 ASN A N 1
ATOM 1480 C CA . ASN A 1 190 ? 10.012 10.970 -7.313 1.00 86.75 190 ASN A CA 1
ATOM 1481 C C . ASN A 1 190 ? 8.814 10.565 -8.186 1.00 86.75 190 ASN A C 1
ATOM 1483 O O . ASN A 1 190 ? 8.203 11.412 -8.841 1.00 86.75 190 ASN A O 1
ATOM 1487 N N . ARG A 1 191 ? 8.514 9.265 -8.235 1.00 89.00 191 ARG A N 1
ATOM 1488 C CA . ARG A 1 191 ? 7.413 8.724 -9.047 1.00 89.00 191 ARG A CA 1
ATOM 1489 C C . ARG A 1 191 ? 6.124 8.602 -8.253 1.00 89.00 191 ARG A C 1
ATOM 1491 O O . ARG A 1 191 ? 5.063 8.450 -8.847 1.00 89.00 191 ARG A O 1
ATOM 1498 N N . PHE A 1 192 ? 6.214 8.683 -6.928 1.00 92.69 192 PHE A N 1
ATOM 1499 C CA . PHE A 1 192 ? 5.094 8.483 -6.023 1.00 92.69 192 PHE A CA 1
ATOM 1500 C C . PHE A 1 192 ? 3.899 9.431 -6.258 1.00 92.69 192 PHE A C 1
ATOM 1502 O O . PHE A 1 192 ? 2.776 8.933 -6.233 1.00 92.69 192 PHE A O 1
ATOM 1509 N N . PRO A 1 193 ? 4.067 10.743 -6.542 1.00 92.25 193 PRO A N 1
ATOM 1510 C CA . PRO A 1 193 ? 2.942 11.671 -6.707 1.00 92.25 193 PRO A CA 1
ATOM 1511 C C . PRO A 1 193 ? 1.903 11.221 -7.739 1.00 92.25 193 PRO A C 1
ATOM 1513 O O . PRO A 1 193 ? 0.710 11.392 -7.508 1.00 92.25 193 PRO A O 1
ATOM 1516 N N . MET A 1 194 ? 2.343 10.562 -8.818 1.00 91.38 194 MET A N 1
ATOM 1517 C CA . MET A 1 194 ? 1.469 10.004 -9.862 1.00 91.38 194 MET A CA 1
ATOM 1518 C C . MET A 1 194 ? 0.510 8.930 -9.320 1.00 91.38 194 MET A C 1
ATOM 1520 O O . MET A 1 194 ? -0.594 8.766 -9.832 1.00 91.38 194 MET A O 1
ATOM 1524 N N . TYR A 1 195 ? 0.924 8.202 -8.281 1.00 93.56 195 TYR A N 1
ATOM 1525 C CA . TYR A 1 195 ? 0.182 7.086 -7.691 1.00 93.56 195 TYR A CA 1
ATOM 1526 C C . TYR A 1 195 ? -0.453 7.434 -6.343 1.00 93.56 195 TYR A C 1
ATOM 1528 O O . TYR A 1 195 ? -1.285 6.682 -5.843 1.00 93.56 195 TYR A O 1
ATOM 1536 N N . ALA A 1 196 ? -0.101 8.574 -5.750 1.00 94.00 196 ALA A N 1
ATOM 1537 C CA . ALA A 1 196 ? -0.485 8.947 -4.395 1.00 94.00 196 ALA A CA 1
ATOM 1538 C C . ALA A 1 196 ? -1.991 8.852 -4.118 1.00 94.00 196 ALA A C 1
ATOM 1540 O O . ALA A 1 196 ? -2.408 8.317 -3.091 1.00 94.00 196 ALA A O 1
ATOM 1541 N N . ALA A 1 197 ? -2.817 9.325 -5.053 1.00 93.81 197 ALA A N 1
ATOM 1542 C CA . ALA A 1 197 ? -4.267 9.241 -4.929 1.00 93.81 197 ALA A CA 1
ATOM 1543 C C . ALA A 1 197 ? -4.760 7.781 -4.878 1.00 93.81 197 ALA A C 1
ATOM 1545 O O . ALA A 1 197 ? -5.646 7.468 -4.086 1.00 93.81 197 ALA A O 1
ATOM 1546 N N . ALA A 1 198 ? -4.160 6.880 -5.663 1.00 93.88 198 ALA A N 1
ATOM 1547 C CA . ALA A 1 198 ? -4.500 5.456 -5.665 1.00 93.88 198 ALA A CA 1
ATOM 1548 C C . ALA A 1 198 ? -4.083 4.751 -4.363 1.00 93.88 198 ALA A C 1
ATOM 1550 O O . ALA A 1 198 ? -4.792 3.861 -3.905 1.00 93.88 198 ALA A O 1
ATOM 1551 N N . PHE A 1 199 ? -2.983 5.177 -3.731 1.00 94.06 199 PHE A N 1
ATOM 1552 C CA . PHE A 1 199 ? -2.600 4.699 -2.398 1.00 94.06 199 PHE A CA 1
ATOM 1553 C C . PHE A 1 199 ? -3.559 5.210 -1.317 1.00 94.06 199 PHE A C 1
ATOM 1555 O O . PHE A 1 199 ? -4.046 4.439 -0.497 1.00 94.06 199 PHE A O 1
ATOM 1562 N N . MET A 1 200 ? -3.809 6.521 -1.282 1.00 94.69 200 MET A N 1
ATOM 1563 C CA . MET A 1 200 ? -4.415 7.166 -0.115 1.00 94.69 200 MET A CA 1
ATOM 1564 C C . MET A 1 200 ? -5.944 7.164 -0.134 1.00 94.69 200 MET A C 1
ATOM 1566 O O . MET A 1 200 ? -6.559 6.958 0.909 1.00 94.69 200 MET A O 1
ATOM 1570 N N . LEU A 1 201 ? -6.583 7.391 -1.286 1.00 93.81 201 LEU A N 1
ATOM 1571 C CA . LEU A 1 201 ? -8.039 7.567 -1.340 1.00 93.81 201 LEU A CA 1
ATOM 1572 C C . LEU A 1 201 ? -8.822 6.313 -0.925 1.00 93.81 201 LEU A C 1
ATOM 1574 O O . LEU A 1 201 ? -9.740 6.460 -0.118 1.00 93.81 201 LEU A O 1
ATOM 1578 N N . PRO A 1 202 ? -8.487 5.090 -1.385 1.00 92.38 202 PRO A N 1
ATOM 1579 C CA . PRO A 1 202 ? -9.220 3.893 -0.964 1.00 92.38 202 PRO A CA 1
ATOM 1580 C C . PRO A 1 202 ? -9.135 3.657 0.550 1.00 92.38 202 PRO A C 1
ATOM 1582 O O . PRO A 1 202 ? -10.100 3.220 1.173 1.00 92.38 202 PRO A O 1
ATOM 1585 N N . ILE A 1 203 ? -7.993 4.004 1.147 1.00 91.88 203 ILE A N 1
ATOM 1586 C CA . ILE A 1 203 ? -7.729 3.887 2.584 1.00 91.88 203 ILE A CA 1
ATOM 1587 C C . ILE A 1 203 ? -8.532 4.940 3.368 1.00 91.88 203 ILE A C 1
ATOM 1589 O O . ILE A 1 203 ? -9.210 4.640 4.350 1.00 91.88 203 ILE A O 1
ATOM 1593 N N . LEU A 1 204 ? -8.536 6.187 2.902 1.00 91.81 204 LEU A N 1
ATOM 1594 C CA . LEU A 1 204 ? -9.298 7.271 3.531 1.00 91.81 204 LEU A CA 1
ATOM 1595 C C . LEU A 1 204 ? -10.822 7.095 3.396 1.00 91.81 204 LEU A C 1
ATOM 1597 O O . LEU A 1 204 ? -11.574 7.603 4.217 1.00 91.81 204 LEU A O 1
ATOM 1601 N N . GLN A 1 205 ? -11.309 6.361 2.394 1.00 88.50 205 GLN A N 1
ATOM 1602 C CA . GLN A 1 205 ? -12.746 6.105 2.217 1.00 88.50 205 GLN A CA 1
ATOM 1603 C C . GLN A 1 205 ? -13.307 4.996 3.121 1.00 88.50 205 GLN A C 1
ATOM 1605 O O . GLN A 1 205 ? -14.531 4.883 3.273 1.00 88.50 205 GLN A O 1
ATOM 1610 N N . GLY A 1 206 ? -12.445 4.115 3.632 1.00 83.19 206 GLY A N 1
ATOM 1611 C CA . GLY A 1 206 ? -12.854 2.898 4.330 1.00 83.19 206 GLY A CA 1
ATOM 1612 C C . GLY A 1 206 ? -12.692 2.932 5.848 1.00 83.19 206 GLY A C 1
ATOM 1613 O O . GLY A 1 206 ? -13.279 2.083 6.511 1.00 83.19 206 GLY A O 1
ATOM 1614 N N . TYR A 1 207 ? -11.924 3.874 6.409 1.00 87.75 207 TYR A N 1
ATOM 1615 C CA . TYR A 1 207 ? -11.437 3.757 7.792 1.00 87.75 207 TYR A CA 1
ATOM 1616 C C . TYR A 1 207 ? -12.533 3.754 8.877 1.00 87.75 207 TYR A C 1
ATOM 1618 O O . TYR A 1 207 ? -12.401 3.028 9.857 1.00 87.75 207 TYR A O 1
ATOM 1626 N N . ASP A 1 208 ? -13.606 4.529 8.695 1.00 87.06 208 ASP A N 1
ATOM 1627 C CA . ASP A 1 208 ? -14.712 4.673 9.664 1.00 87.06 208 ASP A CA 1
ATOM 1628 C C . ASP A 1 208 ? -15.820 3.615 9.466 1.00 87.06 208 ASP A C 1
ATOM 1630 O O . ASP A 1 208 ? -16.753 3.459 10.254 1.00 87.06 208 ASP A O 1
ATOM 1634 N N . LYS A 1 209 ? -15.748 2.824 8.390 1.00 84.62 209 LYS A N 1
ATOM 1635 C CA . LYS A 1 209 ? -16.799 1.851 8.084 1.00 84.62 209 LYS A CA 1
ATOM 1636 C C . LYS A 1 209 ? -16.632 0.603 8.942 1.00 84.62 209 LYS A C 1
ATOM 1638 O O . LYS A 1 209 ? -15.696 -0.171 8.761 1.00 84.62 209 LYS A O 1
ATOM 1643 N N . LYS A 1 210 ? -17.616 0.345 9.805 1.00 80.38 210 LYS A N 1
ATOM 1644 C CA . LYS A 1 210 ? -17.741 -0.930 10.523 1.00 80.38 210 LYS A CA 1
ATOM 1645 C C . LYS A 1 210 ? -18.246 -2.011 9.574 1.00 80.38 210 LYS A C 1
ATOM 1647 O O . LYS A 1 210 ? -19.440 -2.107 9.293 1.00 80.38 210 LYS A O 1
ATOM 1652 N N . ILE A 1 211 ? -17.321 -2.815 9.064 1.00 80.06 211 ILE A N 1
ATOM 1653 C CA . ILE A 1 211 ? -17.611 -3.977 8.219 1.00 80.06 211 ILE A CA 1
ATOM 1654 C C . ILE A 1 211 ? -17.534 -5.226 9.106 1.00 80.06 211 ILE A C 1
ATOM 1656 O O . ILE A 1 211 ? -16.840 -5.239 10.120 1.00 80.06 211 ILE A O 1
ATOM 1660 N N . HIS A 1 212 ? -18.281 -6.281 8.770 1.00 74.44 212 HIS A N 1
ATOM 1661 C CA . HIS A 1 212 ? -18.304 -7.527 9.542 1.00 74.44 212 HIS A CA 1
ATOM 1662 C C . HIS A 1 212 ? -16.875 -8.046 9.788 1.00 74.44 212 HIS A C 1
ATOM 1664 O O . HIS A 1 212 ? -16.220 -8.512 8.863 1.00 74.44 212 HIS A O 1
ATOM 1670 N N . GLY A 1 213 ? -16.398 -7.955 11.033 1.00 74.25 213 GLY A N 1
ATOM 1671 C CA . GLY A 1 213 ? -15.060 -8.412 11.429 1.00 74.25 213 GLY A CA 1
ATOM 1672 C C . GLY A 1 213 ? -13.928 -7.383 11.319 1.00 74.25 213 GLY A C 1
ATOM 1673 O O . GLY A 1 213 ? -12.806 -7.736 11.661 1.00 74.25 213 GLY A O 1
ATOM 1674 N N . VAL A 1 214 ? -14.201 -6.140 10.903 1.00 83.94 214 VAL A N 1
ATOM 1675 C CA . VAL A 1 214 ? -13.210 -5.050 10.833 1.00 83.94 214 VAL A CA 1
ATOM 1676 C C . VAL A 1 214 ? -13.743 -3.825 11.572 1.00 83.94 214 VAL A C 1
ATOM 1678 O O . VAL A 1 214 ? -14.739 -3.230 11.161 1.00 83.94 214 VAL A O 1
ATOM 1681 N N . ASP A 1 215 ? -13.087 -3.456 12.672 1.00 89.81 215 ASP A N 1
ATOM 1682 C CA . ASP A 1 215 ? -13.451 -2.305 13.508 1.00 89.81 215 ASP A CA 1
ATOM 1683 C C . ASP A 1 215 ? -12.200 -1.493 13.867 1.00 89.81 215 ASP A C 1
ATOM 1685 O O . ASP A 1 215 ? -11.659 -1.608 14.968 1.00 89.81 215 ASP A O 1
ATOM 1689 N N . LEU A 1 216 ? -11.726 -0.685 12.911 1.00 89.38 216 LEU A N 1
ATOM 1690 C CA . LEU A 1 216 ? -10.462 0.056 13.018 1.00 89.38 216 LEU A CA 1
ATOM 1691 C C . LEU A 1 216 ? -10.465 1.104 14.139 1.00 89.38 216 LEU A C 1
ATOM 1693 O O . LEU A 1 216 ? -9.443 1.289 14.790 1.00 89.38 216 LEU A O 1
ATOM 1697 N N . LEU A 1 217 ? -11.601 1.762 14.386 1.00 88.81 217 LEU A N 1
ATOM 1698 C CA . LEU A 1 217 ? -11.737 2.773 15.444 1.00 88.81 217 LEU A CA 1
ATOM 1699 C C . LEU A 1 217 ? -11.897 2.169 16.848 1.00 88.81 217 LEU A C 1
ATOM 1701 O O . LEU A 1 217 ? -11.758 2.877 17.842 1.00 88.81 217 LEU A O 1
ATOM 1705 N N . GLY A 1 218 ? -12.225 0.879 16.941 1.00 88.00 218 GLY A N 1
ATOM 1706 C CA . GLY A 1 218 ? -12.465 0.188 18.202 1.00 88.00 218 GLY A CA 1
ATOM 1707 C C . GLY A 1 218 ? -11.438 -0.905 18.447 1.00 88.00 218 GLY A C 1
ATOM 1708 O O . GLY A 1 218 ? -10.355 -0.657 18.972 1.00 88.00 218 GLY A O 1
ATOM 1709 N N . ARG A 1 219 ? -11.800 -2.145 18.108 1.00 88.56 219 ARG A N 1
ATOM 1710 C CA . ARG A 1 219 ? -10.999 -3.339 18.441 1.00 88.56 219 ARG A CA 1
ATOM 1711 C C . ARG A 1 219 ? -9.666 -3.419 17.697 1.00 88.56 219 ARG A C 1
ATOM 1713 O O . ARG A 1 219 ? -8.689 -3.892 18.270 1.00 88.56 219 ARG A O 1
ATOM 1720 N N . ASP A 1 220 ? -9.615 -2.934 16.460 1.00 91.31 220 ASP A N 1
ATOM 1721 C CA . ASP A 1 220 ? -8.466 -3.064 15.559 1.00 91.31 220 ASP A CA 1
ATOM 1722 C C . ASP A 1 220 ? -7.628 -1.771 15.487 1.00 91.31 220 ASP A C 1
ATOM 1724 O O . ASP A 1 220 ? -7.025 -1.458 14.458 1.00 91.31 220 ASP A O 1
ATOM 1728 N N . PHE A 1 22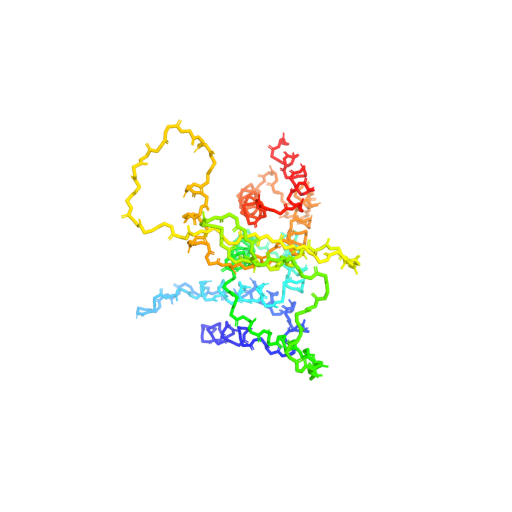1 ? -7.546 -1.018 16.591 1.00 91.75 221 PHE A N 1
ATOM 1729 C CA . PHE A 1 221 ? -6.839 0.270 16.670 1.00 91.75 221 PHE A CA 1
ATOM 1730 C C . PHE A 1 221 ? -5.345 0.194 16.301 1.00 91.75 221 PHE A C 1
ATOM 1732 O O . PHE A 1 221 ? -4.756 1.178 15.857 1.00 91.75 221 PHE A O 1
ATOM 1739 N N . ILE A 1 222 ? -4.712 -0.977 16.438 1.00 94.19 222 ILE A N 1
ATOM 1740 C CA . ILE A 1 222 ? -3.320 -1.195 16.006 1.00 94.19 222 ILE A CA 1
ATOM 1741 C C . ILE A 1 222 ? -3.204 -1.064 14.480 1.00 94.19 222 ILE A C 1
ATOM 1743 O O . ILE A 1 222 ? -2.262 -0.451 13.974 1.00 94.19 222 ILE A O 1
ATOM 1747 N N . VAL A 1 223 ? -4.183 -1.601 13.744 1.00 94.69 223 VAL A N 1
ATOM 1748 C CA . VAL A 1 223 ? -4.250 -1.489 12.280 1.00 94.69 223 VAL A CA 1
ATOM 1749 C C . VAL A 1 223 ? -4.489 -0.033 11.886 1.00 94.69 223 VAL A C 1
ATOM 1751 O O . VAL A 1 223 ? -3.845 0.455 10.962 1.00 94.69 223 VAL A O 1
ATOM 1754 N N . LEU A 1 224 ? -5.337 0.691 12.625 1.00 94.12 224 LEU A N 1
ATOM 1755 C CA . LEU A 1 224 ? -5.534 2.129 12.426 1.00 94.12 224 LEU A CA 1
ATOM 1756 C C . LEU A 1 224 ? -4.238 2.928 12.636 1.00 94.12 224 LEU A C 1
ATOM 1758 O O . LEU A 1 224 ? -3.907 3.780 11.816 1.00 94.12 224 LEU A O 1
ATOM 1762 N N . GLY A 1 225 ? -3.460 2.632 13.680 1.00 94.81 225 GLY A N 1
ATOM 1763 C CA . GLY A 1 225 ? -2.166 3.283 13.908 1.00 94.81 225 GLY A CA 1
ATOM 1764 C C . GLY A 1 225 ? -1.182 3.063 12.753 1.00 94.81 225 GLY A C 1
ATOM 1765 O O . GLY A 1 225 ? -0.527 4.003 12.300 1.00 94.81 225 GLY A O 1
ATOM 1766 N N . LYS A 1 226 ? -1.126 1.836 12.217 1.00 96.12 226 LYS A N 1
ATOM 1767 C CA . LYS A 1 226 ? -0.341 1.504 11.014 1.00 96.12 226 LYS A CA 1
ATOM 1768 C C . LYS A 1 226 ? -0.856 2.222 9.763 1.00 96.12 226 LYS A C 1
ATOM 1770 O O . LYS A 1 226 ? -0.060 2.682 8.950 1.00 96.12 226 LYS A O 1
ATOM 1775 N N . LEU A 1 227 ? -2.169 2.376 9.634 1.00 95.44 227 LEU A N 1
ATOM 1776 C CA . LEU A 1 227 ? -2.805 3.107 8.541 1.00 95.44 227 LEU A CA 1
ATOM 1777 C C . LEU A 1 227 ? -2.435 4.595 8.584 1.00 95.44 227 LEU A C 1
ATOM 1779 O O . LEU A 1 227 ? -2.031 5.158 7.569 1.00 95.44 227 LEU A O 1
ATOM 1783 N N . ILE A 1 228 ? -2.503 5.227 9.758 1.00 95.38 228 ILE A N 1
ATOM 1784 C CA . ILE A 1 228 ? -2.089 6.625 9.945 1.00 95.38 228 ILE A CA 1
ATOM 1785 C C . ILE A 1 228 ? -0.590 6.784 9.651 1.00 95.38 228 ILE A C 1
ATOM 1787 O O . ILE A 1 228 ? -0.192 7.750 8.998 1.00 95.38 228 ILE A O 1
ATOM 1791 N N . HIS A 1 229 ? 0.241 5.824 10.073 1.00 96.44 229 HIS A N 1
ATOM 1792 C CA . HIS A 1 229 ? 1.667 5.812 9.743 1.00 96.44 229 HIS A CA 1
ATOM 1793 C C . HIS A 1 229 ? 1.906 5.793 8.226 1.00 96.44 229 HIS A C 1
ATOM 1795 O O . HIS A 1 229 ? 2.638 6.646 7.722 1.00 96.44 229 HIS A O 1
ATOM 1801 N N . LEU A 1 230 ? 1.240 4.889 7.500 1.00 96.69 230 LEU A N 1
ATOM 1802 C CA . LEU A 1 230 ? 1.283 4.822 6.038 1.00 96.69 230 LEU A CA 1
ATOM 1803 C C . LEU A 1 230 ? 0.890 6.163 5.403 1.00 96.69 230 LEU A C 1
ATOM 1805 O O . LEU A 1 230 ? 1.626 6.682 4.568 1.00 96.69 230 LEU A O 1
ATOM 1809 N N . LEU A 1 231 ? -0.231 6.763 5.819 1.00 95.75 231 LEU A N 1
ATOM 1810 C CA . LEU A 1 231 ? -0.672 8.063 5.297 1.00 95.75 231 LEU A CA 1
ATOM 1811 C C . LEU A 1 231 ? 0.365 9.166 5.551 1.00 95.75 231 LEU A C 1
ATOM 1813 O O . LEU A 1 231 ? 0.628 9.979 4.664 1.00 95.75 231 LEU A O 1
ATOM 1817 N N . GLY A 1 232 ? 0.994 9.174 6.728 1.00 94.94 232 GLY A N 1
ATOM 1818 C CA . GLY A 1 232 ? 2.079 10.099 7.052 1.00 94.94 232 GLY A CA 1
ATOM 1819 C C . GLY A 1 232 ? 3.307 9.913 6.155 1.00 94.94 232 GLY A C 1
ATOM 1820 O O . GLY A 1 232 ? 3.889 10.897 5.691 1.00 94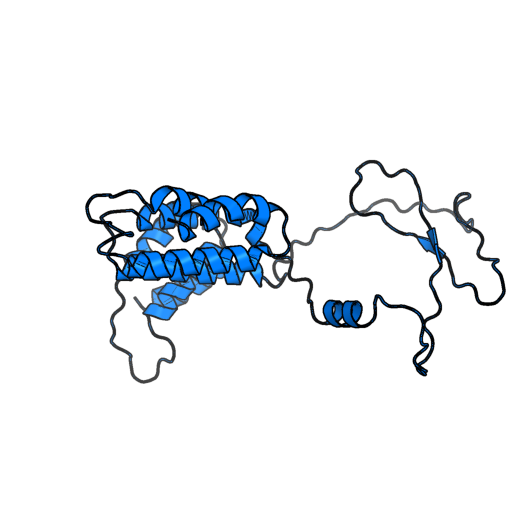.94 232 GLY A O 1
ATOM 1821 N N . VAL A 1 233 ? 3.679 8.665 5.857 1.00 95.50 233 VAL A N 1
ATOM 1822 C CA . VAL A 1 233 ? 4.771 8.353 4.923 1.00 95.50 233 VAL A CA 1
ATOM 1823 C C . VAL A 1 233 ? 4.414 8.787 3.503 1.00 95.50 233 VAL A C 1
ATOM 1825 O O . VAL A 1 233 ? 5.215 9.476 2.876 1.00 95.50 233 VAL A O 1
ATOM 1828 N N . CYS A 1 234 ? 3.203 8.500 3.023 1.00 95.06 234 CYS A N 1
ATOM 1829 C CA . CYS A 1 234 ? 2.716 8.970 1.725 1.00 95.06 234 CYS A CA 1
ATOM 1830 C C . CYS A 1 234 ? 2.764 10.505 1.622 1.00 95.06 234 CYS A C 1
ATOM 1832 O O . CYS A 1 234 ? 3.301 11.039 0.654 1.00 95.06 234 CYS A O 1
ATOM 1834 N N . MET A 1 235 ? 2.308 11.228 2.652 1.00 94.19 235 MET A N 1
ATOM 1835 C CA . MET A 1 235 ? 2.392 12.693 2.703 1.00 94.19 235 MET A CA 1
ATOM 1836 C C . MET A 1 235 ? 3.840 13.197 2.669 1.00 94.19 235 MET A C 1
ATOM 1838 O O . MET A 1 235 ? 4.146 14.152 1.953 1.00 94.19 235 MET A O 1
ATOM 1842 N N . LYS A 1 236 ? 4.759 12.534 3.383 1.00 92.56 236 LYS A N 1
ATOM 1843 C CA . LYS A 1 236 ? 6.196 12.841 3.329 1.00 92.56 236 LYS A CA 1
ATOM 1844 C C . LYS A 1 236 ? 6.756 12.620 1.922 1.00 92.56 236 LYS A C 1
ATOM 1846 O O . LYS A 1 236 ? 7.483 13.478 1.422 1.00 92.56 236 LYS A O 1
ATOM 1851 N N . CYS A 1 237 ? 6.388 11.516 1.271 1.00 91.12 237 CYS A N 1
ATOM 1852 C CA . CYS A 1 237 ? 6.758 11.223 -0.112 1.00 91.12 237 CYS A CA 1
ATOM 1853 C C . CYS A 1 237 ? 6.203 12.266 -1.095 1.00 91.12 237 CYS A C 1
ATOM 1855 O O . CYS A 1 237 ? 6.738 12.391 -2.186 1.00 91.12 237 CYS A O 1
ATOM 1857 N N . MET A 1 238 ? 5.184 13.051 -0.737 1.00 90.88 238 MET A N 1
ATOM 1858 C CA . MET A 1 238 ? 4.600 14.088 -1.597 1.00 90.88 238 MET A CA 1
ATOM 1859 C C . MET A 1 238 ? 4.965 15.527 -1.214 1.00 90.88 238 MET A C 1
ATOM 1861 O O . MET A 1 238 ? 4.476 16.449 -1.856 1.00 90.88 238 MET A O 1
ATOM 1865 N N . ALA A 1 239 ? 5.807 15.763 -0.205 1.00 82.56 239 ALA A N 1
ATOM 1866 C CA . ALA A 1 239 ? 5.957 17.075 0.447 1.00 82.56 239 ALA A CA 1
ATOM 1867 C C . ALA A 1 239 ? 6.338 18.270 -0.466 1.00 82.56 239 ALA A C 1
ATOM 1869 O O . ALA A 1 239 ? 6.251 19.417 -0.035 1.00 82.56 239 ALA A O 1
ATOM 1870 N N . LEU A 1 240 ? 6.758 18.026 -1.712 1.00 82.31 240 LEU A N 1
ATOM 1871 C CA . LEU A 1 240 ? 7.150 19.046 -2.697 1.00 82.31 240 LEU A CA 1
ATOM 1872 C C . LEU A 1 240 ? 6.224 19.109 -3.925 1.00 82.31 240 LEU A C 1
ATOM 1874 O O . LEU A 1 240 ? 6.531 19.801 -4.894 1.00 82.31 240 LEU A O 1
ATOM 1878 N N . HIS A 1 241 ? 5.112 18.381 -3.892 1.00 86.31 241 HIS A N 1
ATOM 1879 C CA . HIS A 1 241 ? 4.212 18.179 -5.017 1.00 86.31 241 HIS A CA 1
ATOM 1880 C C . HIS A 1 241 ? 2.838 18.818 -4.753 1.00 86.31 241 HIS A C 1
ATOM 1882 O O . HIS A 1 241 ? 2.329 18.728 -3.632 1.00 86.31 241 HIS A O 1
ATOM 1888 N N . PRO A 1 242 ? 2.218 19.482 -5.749 1.00 87.06 242 PRO A N 1
ATOM 1889 C CA . PRO A 1 242 ? 0.945 20.183 -5.565 1.00 87.06 242 PRO A CA 1
ATOM 1890 C C . PRO A 1 242 ? -0.207 19.238 -5.193 1.00 87.06 242 PRO A C 1
ATOM 1892 O O . PRO A 1 242 ? -1.132 19.656 -4.494 1.00 87.06 242 PRO A O 1
ATOM 1895 N N . GLU A 1 243 ? -0.133 17.959 -5.582 1.00 86.69 243 GLU A N 1
ATOM 1896 C CA . GLU A 1 243 ? -1.120 16.935 -5.226 1.00 86.69 243 GLU A CA 1
ATOM 1897 C C . GLU A 1 243 ? -1.248 16.751 -3.702 1.00 86.69 243 GLU A C 1
ATOM 1899 O O . GLU A 1 243 ? -2.320 16.388 -3.211 1.00 86.69 243 GLU A O 1
ATOM 1904 N N . ALA A 1 244 ? -0.195 17.061 -2.932 1.00 89.94 244 ALA A N 1
ATOM 1905 C CA . ALA A 1 244 ? -0.211 16.954 -1.474 1.00 89.94 244 ALA A CA 1
ATOM 1906 C C . ALA A 1 244 ? -1.275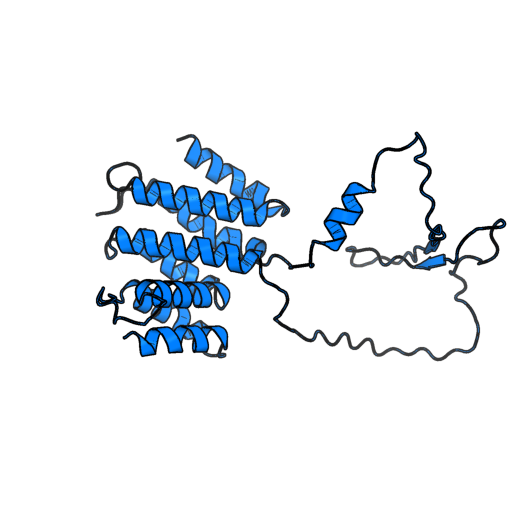 17.858 -0.840 1.00 89.94 244 ALA A C 1
ATOM 1908 O O . ALA A 1 244 ? -1.898 17.474 0.146 1.00 89.94 244 ALA A O 1
ATOM 1909 N N . SER A 1 245 ? -1.532 19.039 -1.418 1.00 89.56 245 SER A N 1
ATOM 1910 C CA . SER A 1 245 ? -2.526 19.972 -0.877 1.00 89.56 245 SER A CA 1
ATOM 1911 C C . SER A 1 245 ? -3.946 19.412 -0.952 1.00 89.56 245 SER A C 1
ATOM 1913 O O . SER A 1 245 ? -4.755 19.708 -0.076 1.00 89.56 245 SER A O 1
ATOM 1915 N N . ALA A 1 246 ? -4.256 18.619 -1.982 1.00 90.19 246 ALA A N 1
ATOM 1916 C CA . ALA A 1 246 ? -5.579 18.024 -2.150 1.00 90.19 246 ALA A CA 1
ATOM 1917 C C . ALA A 1 246 ? -5.797 16.847 -1.187 1.00 90.19 246 ALA A C 1
ATOM 1919 O O . ALA A 1 246 ? -6.890 16.683 -0.650 1.00 90.19 246 ALA A O 1
ATOM 1920 N N . LEU A 1 247 ? -4.752 16.049 -0.937 1.00 92.06 247 LEU A N 1
ATOM 1921 C CA . LEU A 1 247 ? -4.820 14.890 -0.040 1.00 92.06 247 LEU A CA 1
ATOM 1922 C C . LEU A 1 247 ? -4.624 15.251 1.441 1.00 92.06 247 LEU A C 1
ATOM 1924 O O . LEU A 1 247 ? -5.020 14.475 2.304 1.00 92.06 247 LEU A O 1
ATOM 1928 N N . ALA A 1 248 ? -4.075 16.427 1.756 1.00 91.31 248 ALA A N 1
ATOM 1929 C CA . ALA A 1 248 ? -3.857 16.859 3.135 1.00 91.31 248 ALA A CA 1
ATOM 1930 C C . ALA A 1 248 ? -5.161 17.018 3.931 1.00 91.31 248 ALA A C 1
ATOM 1932 O O . ALA A 1 248 ? -5.216 16.590 5.079 1.00 91.31 248 ALA A O 1
ATOM 1933 N N . SER A 1 249 ? -6.207 17.606 3.335 1.00 91.06 249 SER A N 1
ATOM 1934 C CA . SER A 1 249 ? -7.485 17.849 4.026 1.00 91.06 249 SER A CA 1
ATOM 1935 C C . SER A 1 249 ? -8.106 16.567 4.597 1.00 91.06 249 SER A C 1
ATOM 1937 O O . SER A 1 249 ? -8.273 16.507 5.811 1.00 91.06 249 SER A O 1
ATOM 1939 N N . PRO A 1 250 ? -8.373 15.509 3.800 1.00 91.25 250 PRO A N 1
ATOM 1940 C CA . PRO A 1 250 ? -8.988 14.294 4.336 1.00 91.25 250 PRO A CA 1
ATOM 1941 C C . PRO A 1 250 ? -8.094 13.551 5.342 1.00 91.25 250 PRO A C 1
ATOM 1943 O O . PRO A 1 250 ? -8.605 12.864 6.222 1.00 91.25 250 PRO A O 1
ATOM 1946 N N . VAL A 1 251 ? -6.765 13.687 5.245 1.00 91.88 251 VAL A N 1
ATOM 1947 C CA . VAL A 1 251 ? -5.839 13.131 6.248 1.00 91.88 251 VAL A CA 1
ATOM 1948 C C . VAL A 1 251 ? -5.938 13.890 7.571 1.00 91.88 251 VAL A C 1
ATOM 1950 O O . VAL A 1 251 ? -5.914 13.270 8.629 1.00 91.88 251 VAL A O 1
ATOM 1953 N N . LEU A 1 252 ? -6.048 15.220 7.534 1.00 91.75 252 LEU A N 1
ATOM 1954 C CA . LEU A 1 252 ? -6.223 16.026 8.743 1.00 91.75 252 LEU A CA 1
ATOM 1955 C C . LEU A 1 252 ? -7.581 15.772 9.396 1.00 91.75 252 LEU A C 1
ATOM 1957 O O . LEU A 1 252 ? -7.633 15.654 10.618 1.00 91.75 252 LEU A O 1
ATOM 1961 N N . ASP A 1 253 ? -8.637 15.613 8.597 1.00 90.75 253 ASP A N 1
ATOM 1962 C CA . ASP A 1 253 ? -9.970 15.272 9.098 1.00 90.75 253 ASP A CA 1
ATOM 1963 C C . ASP A 1 253 ? -9.936 13.945 9.876 1.00 90.75 253 ASP A C 1
ATOM 1965 O O . ASP A 1 253 ? -10.412 13.895 11.009 1.00 90.75 253 ASP A O 1
ATOM 1969 N N . LEU A 1 254 ? -9.268 12.918 9.332 1.00 90.44 254 LEU A N 1
ATOM 1970 C CA . LEU A 1 254 ? -9.032 11.629 10.002 1.00 90.44 254 LEU A CA 1
ATOM 1971 C C . LEU A 1 254 ? -8.261 11.761 11.328 1.00 90.44 254 LEU A C 1
ATOM 1973 O O . LEU A 1 254 ? -8.508 11.013 12.263 1.00 90.44 254 LEU A O 1
ATOM 1977 N N . ILE A 1 255 ? -7.273 12.654 11.410 1.00 88.56 255 ILE A N 1
ATOM 1978 C CA . ILE A 1 255 ? -6.483 12.832 12.643 1.00 88.56 255 ILE A CA 1
ATOM 1979 C C . ILE A 1 255 ? -7.274 13.629 13.691 1.00 88.56 255 ILE A C 1
ATOM 1981 O O . ILE A 1 255 ? -7.011 13.516 14.887 1.00 88.56 255 ILE A O 1
ATOM 1985 N N . SER A 1 256 ? -8.214 14.462 13.243 1.00 86.38 256 SER A N 1
ATOM 1986 C CA . SER A 1 256 ? -9.041 15.300 14.110 1.00 86.38 256 SER A CA 1
ATOM 1987 C C . SER A 1 256 ? -10.267 14.593 14.698 1.00 86.38 256 SER A C 1
ATOM 1989 O O . SER A 1 256 ? -10.837 15.114 15.657 1.00 86.38 256 SER A O 1
ATOM 1991 N N . SER A 1 257 ? -10.671 13.453 14.125 1.00 72.31 257 SER A N 1
ATOM 1992 C CA . SER A 1 257 ? -11.803 12.628 14.573 1.00 72.31 257 SER A CA 1
ATOM 1993 C C . SER A 1 257 ? -11.465 11.779 15.793 1.00 72.31 257 SER A C 1
ATOM 1995 O O . SER A 1 257 ? -12.311 11.719 16.712 1.00 72.31 257 SER A O 1
#

InterPro domains:
  IPR019337 Telomere length regulation protein, conserved domain [PF10193] (1-95)
  IPR038528 TEL2, C-terminal domain superfamily [G3DSA:1.25.40.720] (1-109)
  IPR051970 Telomere Length Regulation TEL2 [PTHR15830] (1-257)

Sequence (257 aa):
VERALYVAENLIRAAPDELQYVAGDLAKALVHVRCSDIAVEGEEESDEQKRQKALVALVFSCPFESLDVLTKLLYSPNVDISQRILILDVLTDGALELSHAKSTIGVKCQDQSLVSVVGLGSRPWYAPSSKGPAGAGPWKEISETDTLLSWSHRYERKLPTKSVHLKMGKSRRWGSQSLKIHENLEWTKNRFPMYAAAFMLPILQGYDKKIHGVDLLGRDFIVLGKLIHLLGVCMKCMALHPEASALASPVLDLISS

Secondary structure (DSSP, 8-state):
-HHHHHHHHHHHHT--TTHHHHHHHHHHHHHHPPPP----TT-SS-HHHHHHHHHHHHHHHSHHHHHHHHHHHHT-TTS-HHHHHHHHHHHHHHHHHHHS--S----------------TT---TTSPPS--STTPPPEEEEPPSS-TT----EEEEPPP---S-----S---SSHHHHHHHHS-------GGGTHHHHHHHHHHHTT--BTTB-TTTTTHHHHHHHHHHHHHHHHHTTTSTHHHHHHHHHHHHHH-

Radius of gyration: 26.29 Å; chains: 1; bounding box: 57×69×62 Å